Protein AF-R4KZ88-F1 (afdb_monomer_lite)

Radius of gyration: 81.24 Å; chains: 1; bounding box: 114×46×264 Å

Structure (mmCIF, N/CA/C/O backbone):
data_AF-R4KZ88-F1
#
_entry.id   AF-R4KZ88-F1
#
loop_
_atom_site.group_PDB
_atom_site.id
_atom_site.type_symbol
_atom_site.label_atom_id
_atom_site.label_alt_id
_atom_site.label_comp_id
_atom_site.label_asym_id
_atom_site.label_entity_id
_atom_site.label_seq_id
_atom_site.pdbx_PDB_ins_code
_atom_site.Cartn_x
_atom_site.Cartn_y
_atom_site.Cartn_z
_atom_site.occupancy
_atom_site.B_iso_or_equiv
_atom_site.auth_seq_id
_atom_site.auth_comp_id
_atom_site.auth_asym_id
_atom_site.auth_atom_id
_atom_site.pdbx_PDB_model_num
ATOM 1 N N . MET A 1 1 ? 72.048 -5.641 -177.163 1.00 60.50 1 MET A N 1
ATOM 2 C CA . MET A 1 1 ? 71.294 -4.951 -176.097 1.00 60.50 1 MET A CA 1
ATOM 3 C C . MET A 1 1 ? 71.593 -5.686 -174.802 1.00 60.50 1 MET A C 1
ATOM 5 O O . MET A 1 1 ? 71.471 -6.905 -174.794 1.00 60.50 1 MET A O 1
ATOM 9 N N . ASN A 1 2 ? 72.143 -4.996 -173.800 1.00 70.38 2 ASN A N 1
ATOM 10 C CA . ASN A 1 2 ? 72.690 -5.611 -172.585 1.00 70.38 2 ASN A CA 1
ATOM 11 C C . ASN A 1 2 ? 71.690 -5.454 -171.425 1.00 70.38 2 ASN A C 1
ATOM 13 O O . ASN A 1 2 ? 70.902 -4.514 -171.423 1.00 70.38 2 ASN A O 1
ATOM 17 N N . ILE A 1 3 ? 71.726 -6.370 -170.455 1.00 79.56 3 ILE A N 1
ATOM 18 C CA . ILE A 1 3 ? 70.750 -6.560 -169.356 1.00 79.56 3 ILE A CA 1
ATOM 19 C C . ILE A 1 3 ? 70.397 -5.263 -168.594 1.00 79.56 3 ILE A C 1
ATOM 21 O O . ILE A 1 3 ? 69.289 -5.119 -168.082 1.00 79.56 3 ILE A O 1
ATOM 25 N N . ILE A 1 4 ? 71.318 -4.298 -168.569 1.00 77.50 4 ILE A N 1
ATOM 26 C CA . ILE A 1 4 ? 71.173 -2.998 -167.902 1.00 77.50 4 ILE A CA 1
ATOM 27 C C . ILE A 1 4 ? 69.976 -2.196 -168.441 1.00 77.50 4 ILE A C 1
ATOM 29 O O . ILE A 1 4 ? 69.219 -1.649 -167.643 1.00 77.50 4 ILE A O 1
ATOM 33 N N . ASP A 1 5 ? 69.748 -2.173 -169.759 1.00 77.31 5 ASP A N 1
ATOM 34 C CA . ASP A 1 5 ? 68.670 -1.359 -170.352 1.00 77.31 5 ASP A CA 1
ATOM 35 C C . ASP A 1 5 ? 67.271 -1.870 -169.966 1.00 77.31 5 ASP A C 1
ATOM 37 O O . ASP A 1 5 ? 66.338 -1.083 -169.802 1.00 77.31 5 ASP A O 1
ATOM 41 N N . GLY A 1 6 ? 67.120 -3.187 -169.778 1.00 85.19 6 GLY A N 1
ATOM 42 C CA . GLY A 1 6 ? 65.869 -3.784 -169.303 1.00 85.19 6 GLY A CA 1
ATOM 43 C C . GLY A 1 6 ? 65.570 -3.401 -167.854 1.00 85.19 6 GLY A C 1
ATOM 44 O O . GLY A 1 6 ? 64.469 -2.952 -167.547 1.00 85.19 6 GLY A O 1
ATOM 45 N N . ILE A 1 7 ? 66.587 -3.481 -166.987 1.00 87.94 7 ILE A N 1
ATOM 46 C CA . ILE A 1 7 ? 66.474 -3.103 -165.570 1.00 87.94 7 ILE A CA 1
ATOM 47 C C . ILE A 1 7 ? 66.082 -1.626 -165.430 1.00 87.94 7 ILE A C 1
ATOM 49 O O . ILE A 1 7 ? 65.211 -1.299 -164.627 1.00 87.94 7 ILE A O 1
ATOM 53 N N . VAL A 1 8 ? 66.682 -0.736 -166.229 1.00 86.44 8 VAL A N 1
ATOM 54 C CA . VAL A 1 8 ? 66.378 0.706 -166.197 1.00 86.44 8 VAL A CA 1
ATOM 55 C C . VAL A 1 8 ? 64.927 0.993 -166.596 1.00 86.44 8 VAL A C 1
ATOM 57 O O . VAL A 1 8 ? 64.268 1.808 -165.949 1.00 86.44 8 VAL A O 1
ATOM 60 N N . ASN A 1 9 ? 64.396 0.317 -167.616 1.00 85.94 9 ASN A N 1
ATOM 61 C CA . ASN A 1 9 ? 63.013 0.530 -168.055 1.00 85.94 9 ASN A CA 1
ATOM 62 C C . ASN A 1 9 ? 61.973 -0.036 -167.081 1.00 85.94 9 ASN A C 1
ATOM 64 O O . ASN A 1 9 ? 60.942 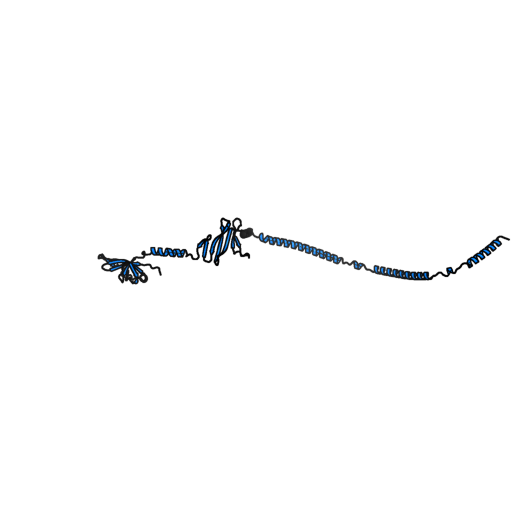0.605 -166.844 1.00 85.94 9 ASN A O 1
ATOM 68 N N . ASP A 1 10 ? 62.243 -1.192 -166.478 1.00 89.38 10 ASP A N 1
ATOM 69 C CA . ASP A 1 10 ? 61.367 -1.749 -165.445 1.00 89.38 10 ASP A CA 1
ATOM 70 C C . ASP A 1 10 ? 61.351 -0.845 -164.207 1.00 89.38 10 ASP A C 1
ATOM 72 O O . ASP A 1 10 ? 60.278 -0.535 -163.683 1.00 89.38 10 ASP A O 1
ATOM 76 N N . LEU A 1 11 ? 62.516 -0.320 -163.805 1.00 89.00 11 LEU A N 1
ATOM 77 C CA . LEU A 1 11 ? 62.630 0.699 -162.757 1.00 89.00 11 LEU A CA 1
ATOM 78 C C . LEU A 1 11 ? 61.827 1.955 -163.092 1.00 89.00 11 LEU A C 1
ATOM 80 O O . LEU A 1 11 ? 61.088 2.452 -162.241 1.00 89.00 11 LEU A O 1
ATOM 84 N N . ALA A 1 12 ? 61.927 2.464 -164.321 1.00 88.19 12 ALA A N 1
ATOM 85 C CA . ALA A 1 12 ? 61.181 3.647 -164.744 1.00 88.19 12 ALA A CA 1
ATOM 86 C C . ALA A 1 12 ? 59.661 3.413 -164.690 1.00 88.19 12 ALA A C 1
ATOM 88 O O . ALA A 1 12 ? 58.907 4.279 -164.237 1.00 88.19 12 ALA A O 1
ATOM 89 N N . THR A 1 13 ? 59.206 2.227 -165.094 1.00 88.38 13 THR A N 1
ATOM 90 C CA . THR A 1 13 ? 57.782 1.867 -165.085 1.00 88.38 13 THR A CA 1
ATOM 91 C C . THR A 1 13 ? 57.262 1.690 -163.659 1.00 88.38 13 THR A C 1
ATOM 93 O O . THR A 1 13 ? 56.227 2.262 -163.315 1.00 88.38 13 THR A O 1
ATOM 96 N N . GLN A 1 14 ? 58.006 0.987 -162.799 1.00 89.75 14 GLN A N 1
ATOM 97 C CA . GLN A 1 14 ? 57.666 0.844 -161.380 1.00 89.75 14 GLN A CA 1
ATOM 98 C C . GLN A 1 14 ? 57.638 2.197 -160.669 1.00 89.75 14 GLN A C 1
ATOM 100 O O . GLN A 1 14 ? 56.709 2.470 -159.915 1.00 89.75 14 GLN A O 1
ATOM 105 N N . THR A 1 15 ? 58.598 3.078 -160.964 1.00 89.44 15 THR A N 1
ATOM 106 C CA . THR A 1 15 ? 58.647 4.434 -160.396 1.00 89.44 15 THR A CA 1
ATOM 107 C C . THR A 1 15 ? 57.383 5.221 -160.744 1.00 89.44 15 THR A C 1
ATOM 109 O O . THR A 1 15 ? 56.805 5.890 -159.889 1.00 89.44 15 THR A O 1
ATOM 112 N N . LYS A 1 16 ? 56.903 5.107 -161.986 1.00 87.38 16 LYS A N 1
ATOM 113 C CA . LYS A 1 16 ? 55.692 5.795 -162.443 1.00 87.38 16 LYS A CA 1
ATOM 114 C C . LYS A 1 16 ? 54.418 5.229 -161.810 1.00 87.38 16 LYS A C 1
ATOM 116 O O . LYS A 1 16 ? 53.511 5.992 -161.482 1.00 87.38 16 LYS A O 1
ATOM 121 N N . ASP A 1 17 ? 54.355 3.912 -161.618 1.00 88.31 17 ASP A N 1
ATOM 122 C CA . ASP A 1 17 ? 53.217 3.253 -160.969 1.00 88.31 17 ASP A CA 1
ATOM 123 C C . ASP A 1 17 ? 53.154 3.573 -159.465 1.00 88.31 17 ASP A C 1
ATOM 125 O O . ASP A 1 17 ? 52.085 3.870 -158.930 1.00 88.31 17 ASP A O 1
ATOM 129 N N . VAL A 1 18 ? 54.313 3.620 -158.796 1.00 89.12 18 VAL A N 1
ATOM 130 C CA . VAL A 1 18 ? 54.441 4.099 -157.410 1.00 89.12 18 VAL A CA 1
ATOM 131 C C . VAL A 1 18 ? 54.003 5.560 -157.301 1.00 89.12 18 VAL A C 1
ATOM 133 O O . VAL A 1 18 ? 53.223 5.884 -156.409 1.00 89.12 18 VAL A O 1
ATOM 136 N N . GLY A 1 19 ? 54.420 6.421 -158.236 1.00 87.50 19 GLY A N 1
ATOM 137 C CA . GLY A 1 19 ? 53.983 7.820 -158.285 1.00 87.50 19 GLY A CA 1
ATOM 138 C C . GLY A 1 19 ? 52.459 7.963 -158.352 1.00 87.50 19 GLY A C 1
ATOM 139 O O . GLY A 1 19 ? 51.873 8.716 -157.580 1.00 87.50 19 GLY A O 1
ATOM 140 N N . ARG A 1 20 ? 51.792 7.165 -159.195 1.00 85.31 20 ARG A N 1
ATOM 141 C CA . ARG A 1 20 ? 50.323 7.168 -159.295 1.00 85.31 20 ARG A CA 1
ATOM 142 C C . ARG A 1 20 ? 49.620 6.650 -158.045 1.00 85.31 20 ARG A C 1
ATOM 144 O O . ARG A 1 20 ? 48.586 7.191 -157.666 1.00 85.31 20 ARG A O 1
ATOM 151 N N . LYS A 1 21 ? 50.158 5.604 -157.411 1.00 85.38 21 LYS A N 1
ATOM 152 C CA . LYS A 1 21 ? 49.605 5.080 -156.153 1.00 85.38 21 LYS A CA 1
ATOM 153 C C . LYS A 1 21 ? 49.730 6.098 -155.027 1.00 85.38 21 LYS A C 1
ATOM 155 O O . LYS A 1 21 ? 48.808 6.199 -154.231 1.00 85.38 21 LYS A O 1
ATOM 160 N N . LEU A 1 22 ? 50.820 6.866 -154.998 1.00 85.56 22 LEU A N 1
ATOM 161 C CA . LEU A 1 22 ? 51.008 7.964 -154.050 1.00 85.56 22 LEU A CA 1
ATOM 162 C C . LEU A 1 22 ? 50.006 9.107 -154.285 1.00 85.56 22 LEU A C 1
ATOM 164 O O . LEU A 1 22 ? 49.427 9.589 -153.318 1.00 85.56 22 LEU A O 1
ATOM 168 N N . GLU A 1 23 ? 49.736 9.494 -155.538 1.00 81.44 23 GLU A N 1
ATOM 169 C CA . GLU A 1 23 ? 48.742 10.538 -155.864 1.00 81.44 23 GLU A CA 1
ATOM 170 C C . GLU A 1 23 ? 47.298 10.156 -155.495 1.00 81.44 23 GLU A C 1
ATOM 172 O O . GLU A 1 23 ? 46.471 11.033 -155.259 1.00 81.44 23 GLU A O 1
ATOM 177 N N . GLN A 1 24 ? 46.978 8.860 -155.437 1.00 80.12 24 GLN A N 1
ATOM 178 C CA . GLN A 1 24 ? 45.645 8.369 -155.063 1.00 80.12 24 GLN A CA 1
ATOM 179 C C . GLN A 1 24 ? 45.442 8.217 -153.548 1.00 80.12 24 GLN A C 1
ATOM 181 O O . GLN A 1 24 ? 44.343 7.856 -153.121 1.00 80.12 24 GLN A O 1
ATOM 186 N N . ILE A 1 25 ? 46.467 8.470 -152.726 1.00 82.25 25 ILE A N 1
ATOM 187 C CA . ILE A 1 25 ? 46.312 8.464 -151.269 1.00 82.25 25 ILE A CA 1
ATOM 188 C C . ILE A 1 25 ? 45.506 9.701 -150.866 1.00 82.25 25 ILE A C 1
ATOM 190 O O . ILE A 1 25 ? 45.997 10.826 -150.898 1.00 82.25 25 ILE A O 1
ATOM 194 N N . ASP A 1 26 ? 44.259 9.478 -150.457 1.00 76.19 26 ASP A N 1
ATOM 195 C CA . ASP A 1 26 ? 43.407 10.512 -149.879 1.00 76.19 26 ASP A CA 1
ATOM 196 C C . ASP A 1 26 ? 43.882 10.862 -148.458 1.00 76.19 26 ASP A C 1
ATOM 198 O O . ASP A 1 26 ? 43.635 10.136 -147.490 1.00 76.19 26 ASP A O 1
ATOM 202 N N . LEU A 1 27 ? 44.590 11.987 -148.346 1.00 77.69 27 LEU A N 1
ATOM 203 C CA . LEU A 1 27 ? 45.116 12.522 -147.090 1.00 77.69 27 LEU A CA 1
ATOM 204 C C . LEU A 1 27 ? 44.071 13.313 -146.284 1.00 77.69 27 LEU A C 1
ATOM 206 O O . LEU A 1 27 ? 44.362 13.709 -145.158 1.00 77.69 27 LEU A O 1
ATOM 210 N N . SER A 1 28 ? 42.847 13.511 -146.788 1.00 73.06 28 SER A N 1
ATOM 211 C CA . SER A 1 28 ? 41.819 14.299 -146.082 1.00 73.06 28 SER A CA 1
ATOM 212 C C . SER A 1 28 ? 41.427 13.701 -144.724 1.00 73.06 28 SER A C 1
ATOM 214 O O . SER A 1 28 ? 41.062 14.423 -143.796 1.00 73.06 28 SER A O 1
ATOM 216 N N . LYS A 1 29 ? 41.585 12.380 -144.559 1.00 67.62 29 LYS A N 1
ATOM 217 C CA . LYS A 1 29 ? 41.384 11.686 -143.276 1.00 67.62 29 LYS A CA 1
ATOM 218 C C . LYS A 1 29 ? 42.480 11.971 -142.241 1.00 67.62 29 LYS A C 1
ATOM 220 O O . LYS A 1 29 ? 42.235 11.764 -141.058 1.00 67.62 29 LYS A O 1
ATOM 225 N N . LEU A 1 30 ? 43.662 12.431 -142.661 1.00 67.94 30 LEU A N 1
ATOM 226 C CA . LEU A 1 30 ? 44.744 12.861 -141.764 1.00 67.94 30 LEU A CA 1
ATOM 227 C C . LEU A 1 30 ? 44.570 14.316 -141.301 1.00 67.94 30 LEU A C 1
ATOM 229 O O . LEU A 1 30 ? 45.022 14.651 -140.211 1.00 67.94 30 LEU A O 1
ATOM 233 N N . GLU A 1 31 ? 43.891 15.166 -142.078 1.00 60.84 31 GLU A N 1
ATOM 234 C CA . GLU A 1 31 ? 43.650 16.574 -141.714 1.00 60.84 31 GLU A CA 1
ATOM 235 C C . GLU A 1 31 ? 42.522 16.777 -140.684 1.00 60.84 31 GLU A C 1
ATOM 237 O O . GLU A 1 31 ? 42.475 17.822 -140.042 1.00 60.84 31 GLU A O 1
ATOM 242 N N . GLN A 1 32 ? 41.640 15.794 -140.467 1.00 62.66 32 GLN A N 1
ATOM 243 C CA . GLN A 1 32 ? 40.521 15.893 -139.509 1.00 62.66 32 GLN A CA 1
ATOM 244 C C . GLN A 1 32 ? 40.796 15.230 -138.147 1.00 62.66 32 GLN A C 1
ATOM 246 O O . GLN A 1 32 ? 39.874 14.744 -137.492 1.00 62.66 32 GLN A O 1
ATOM 251 N N . ILE A 1 33 ? 42.052 15.185 -137.695 1.00 68.81 33 ILE A N 1
ATOM 252 C CA . ILE A 1 33 ? 42.341 14.782 -136.312 1.00 68.81 33 ILE A CA 1
ATOM 253 C C . ILE A 1 33 ? 41.937 15.937 -135.386 1.00 68.81 33 ILE A C 1
ATOM 255 O O . ILE A 1 33 ? 42.598 16.974 -135.348 1.00 68.81 33 ILE A O 1
ATOM 259 N N . ASP A 1 34 ? 40.848 15.759 -134.637 1.00 69.62 34 ASP A N 1
ATOM 260 C CA . ASP A 1 34 ? 40.410 16.712 -133.616 1.00 69.62 34 ASP A CA 1
ATOM 261 C C . ASP A 1 34 ? 41.356 16.664 -132.404 1.00 69.62 34 ASP A C 1
ATOM 263 O O . ASP A 1 34 ? 41.341 15.737 -131.595 1.00 69.62 34 ASP A O 1
ATOM 267 N N . LEU A 1 35 ? 42.221 17.674 -132.293 1.00 76.38 35 LEU A N 1
ATOM 268 C CA . LEU A 1 35 ? 43.186 17.815 -131.200 1.00 76.38 35 LEU A CA 1
ATOM 269 C C . LEU A 1 35 ? 42.595 18.511 -129.958 1.00 76.38 35 LEU A C 1
ATOM 271 O O . LEU A 1 35 ? 43.313 18.714 -128.974 1.00 76.38 35 LEU A O 1
ATOM 275 N N . SER A 1 36 ? 41.309 18.880 -129.969 1.00 79.88 36 SER A N 1
ATOM 276 C CA . SER A 1 36 ? 40.673 19.592 -128.854 1.00 79.88 36 SER A CA 1
ATOM 277 C C . SER A 1 36 ? 40.608 18.750 -127.573 1.00 79.88 36 SER A C 1
ATOM 279 O O . SER A 1 36 ? 40.868 19.273 -126.487 1.00 79.88 36 SER A O 1
ATOM 281 N N . GLU A 1 37 ? 40.381 17.436 -127.677 1.00 80.12 37 GLU A N 1
ATOM 282 C CA . GLU A 1 37 ? 40.403 16.525 -126.524 1.00 80.12 37 GLU A CA 1
ATOM 283 C C . GLU A 1 37 ? 41.800 16.417 -125.893 1.00 80.12 37 GLU A C 1
ATOM 285 O O . GLU A 1 37 ? 41.923 16.414 -124.665 1.00 80.12 37 GLU A O 1
ATOM 290 N N . MET A 1 38 ? 42.867 16.409 -126.707 1.00 85.56 38 MET A N 1
ATOM 291 C CA . MET A 1 38 ? 44.240 16.438 -126.188 1.00 85.56 38 MET A CA 1
ATOM 292 C C . MET A 1 38 ? 44.527 17.742 -125.441 1.00 85.56 38 MET A C 1
ATOM 294 O O . MET A 1 38 ? 45.109 17.700 -124.360 1.00 85.56 38 MET A O 1
ATOM 298 N N . ALA A 1 39 ? 44.070 18.887 -125.957 1.00 83.38 39 ALA A N 1
ATOM 299 C CA . ALA A 1 39 ? 44.236 20.175 -125.285 1.00 83.38 39 ALA A CA 1
ATOM 300 C C . ALA A 1 39 ? 43.521 20.217 -123.918 1.00 83.38 39 ALA A C 1
ATOM 302 O O . ALA A 1 39 ? 44.091 20.695 -122.933 1.00 83.38 39 ALA A O 1
ATOM 303 N N . VAL A 1 40 ? 42.306 19.659 -123.827 1.00 86.94 40 VAL A N 1
ATOM 304 C CA . VAL A 1 40 ? 41.563 19.531 -122.559 1.00 86.94 40 VAL A CA 1
ATOM 305 C C . VAL A 1 40 ? 42.290 18.608 -121.577 1.00 86.94 40 VAL A C 1
ATOM 307 O O . VAL A 1 40 ? 42.364 18.914 -120.384 1.00 86.94 40 VAL A O 1
ATOM 310 N N . LEU A 1 41 ? 42.851 17.490 -122.047 1.00 89.75 41 LEU A N 1
ATOM 311 C CA . LEU A 1 41 ? 43.637 16.584 -121.205 1.00 89.75 41 LEU A CA 1
ATOM 312 C C . LEU A 1 41 ? 44.926 17.244 -120.701 1.00 89.75 41 LEU A C 1
ATOM 314 O O . LEU A 1 41 ? 45.220 17.134 -119.513 1.00 89.75 41 LEU A O 1
ATOM 318 N N . THR A 1 42 ? 45.643 17.992 -121.545 1.00 89.56 42 THR A N 1
ATOM 319 C CA . THR A 1 42 ? 46.811 18.782 -121.122 1.00 89.56 42 THR A CA 1
ATOM 320 C C . THR A 1 42 ? 46.433 19.801 -120.050 1.00 89.56 42 THR A C 1
ATOM 322 O O . THR A 1 42 ? 47.123 19.914 -119.040 1.00 89.56 42 THR A O 1
ATOM 325 N N . GLN A 1 43 ? 45.305 20.502 -120.207 1.00 91.25 43 GLN A N 1
ATOM 326 C CA . GLN A 1 43 ? 44.827 21.445 -119.196 1.00 91.25 43 GLN A CA 1
ATOM 327 C C . GLN A 1 43 ? 44.508 20.749 -117.865 1.00 91.25 43 GLN A C 1
ATOM 329 O O . GLN A 1 43 ? 44.913 21.233 -116.809 1.00 91.25 43 GLN A O 1
ATOM 334 N N . LYS A 1 44 ? 43.808 19.608 -117.897 1.00 92.56 44 LYS A N 1
ATOM 335 C CA . LYS A 1 44 ? 43.513 18.821 -116.688 1.00 92.56 44 LYS A CA 1
ATOM 336 C C . LYS A 1 44 ? 44.786 18.315 -116.016 1.00 92.56 44 LYS A C 1
ATOM 338 O O . LYS A 1 44 ? 44.866 18.360 -114.793 1.00 92.56 44 LYS A O 1
ATOM 343 N N . MET A 1 45 ? 45.772 17.883 -116.798 1.00 94.94 45 MET A N 1
ATOM 344 C CA . MET A 1 45 ? 47.062 17.429 -116.282 1.00 94.94 45 MET A CA 1
ATOM 345 C C . MET A 1 45 ? 47.807 18.566 -115.577 1.00 94.94 45 MET A C 1
ATOM 347 O O . MET A 1 45 ? 48.220 18.393 -114.438 1.00 94.94 45 MET A O 1
ATOM 351 N N . ASN A 1 46 ? 47.831 19.766 -116.165 1.00 93.25 46 ASN A N 1
ATOM 352 C CA . ASN A 1 46 ? 48.420 20.948 -115.527 1.00 93.25 46 ASN A CA 1
ATOM 353 C C . ASN A 1 46 ? 47.724 21.319 -114.201 1.00 93.25 46 ASN A C 1
ATOM 355 O O . ASN A 1 46 ? 48.380 21.759 -113.259 1.00 93.25 46 ASN A O 1
ATOM 359 N N . ILE A 1 47 ? 46.399 21.145 -114.106 1.00 95.75 47 ILE A N 1
ATOM 360 C CA . ILE A 1 47 ? 45.652 21.370 -112.855 1.00 95.75 47 ILE A CA 1
ATOM 361 C C . ILE A 1 47 ? 46.023 20.317 -111.802 1.00 95.75 47 ILE A C 1
ATOM 363 O O . ILE A 1 47 ? 46.246 20.668 -110.645 1.00 95.75 47 ILE A O 1
ATOM 367 N N . VAL A 1 48 ? 46.098 19.039 -112.189 1.00 95.81 48 VAL A N 1
ATOM 368 C CA . VAL A 1 48 ? 46.498 17.946 -111.288 1.00 95.81 48 VAL A CA 1
ATOM 369 C C . VAL A 1 48 ? 47.918 18.162 -110.770 1.00 95.81 48 VAL A C 1
ATOM 371 O O . VAL A 1 48 ? 48.129 18.054 -109.565 1.00 95.81 48 VAL A O 1
ATOM 374 N N . ASP A 1 49 ? 48.856 18.544 -111.636 1.00 95.06 49 ASP A N 1
ATOM 375 C CA . ASP A 1 49 ? 50.229 18.869 -111.236 1.00 95.06 49 ASP A CA 1
ATOM 376 C C . ASP A 1 49 ? 50.264 20.019 -110.220 1.00 95.06 49 ASP A C 1
ATOM 378 O O . ASP A 1 49 ? 50.987 19.951 -109.225 1.00 95.06 49 ASP A O 1
ATOM 382 N N . GLY A 1 50 ? 49.432 21.050 -110.413 1.00 95.75 50 GLY A N 1
ATOM 383 C CA . GLY A 1 50 ? 49.251 22.126 -109.435 1.00 95.75 50 GLY A CA 1
ATOM 384 C C . GLY A 1 50 ? 48.787 21.611 -108.067 1.00 95.75 50 GLY A C 1
ATOM 385 O O . GLY A 1 50 ? 49.420 21.896 -107.053 1.00 95.75 50 GLY A O 1
ATOM 386 N N . ILE A 1 51 ? 47.736 20.783 -108.038 1.00 96.31 51 ILE A N 1
ATOM 387 C CA . ILE A 1 51 ? 47.190 20.200 -106.798 1.00 96.31 51 ILE A CA 1
ATOM 388 C C . ILE A 1 51 ? 48.223 19.313 -106.089 1.00 96.31 51 ILE A C 1
ATOM 390 O O . ILE A 1 51 ? 48.343 19.358 -104.864 1.00 96.31 51 ILE A O 1
ATOM 394 N N . VAL A 1 52 ? 48.970 18.498 -106.839 1.00 96.06 52 VAL A N 1
ATOM 395 C CA . VAL A 1 52 ? 50.002 17.610 -106.283 1.00 96.06 52 VAL A CA 1
ATOM 396 C C . VAL A 1 52 ? 51.123 18.422 -105.633 1.00 96.06 52 VAL A C 1
ATOM 398 O O . VAL A 1 52 ? 51.544 18.094 -104.522 1.00 96.06 52 VAL A O 1
ATOM 401 N N . ASN A 1 53 ? 51.562 19.509 -106.270 1.00 95.25 53 ASN A N 1
ATOM 402 C CA . ASN A 1 53 ? 52.581 20.398 -105.710 1.00 95.25 53 ASN A CA 1
ATOM 403 C C . ASN A 1 53 ? 52.095 21.124 -104.443 1.00 95.25 53 ASN A C 1
ATOM 405 O O . ASN A 1 53 ? 52.838 21.225 -103.460 1.00 95.25 53 ASN A O 1
ATOM 409 N N . ASP A 1 54 ? 50.837 21.569 -104.424 1.00 96.19 54 ASP A N 1
ATOM 410 C CA . ASP A 1 54 ? 50.233 22.185 -103.239 1.00 96.19 54 ASP A CA 1
ATOM 411 C C . ASP A 1 54 ? 50.149 21.192 -102.070 1.00 96.19 54 ASP A C 1
ATOM 413 O O . ASP A 1 54 ? 50.505 21.528 -100.937 1.00 96.19 54 ASP A O 1
ATOM 417 N N . LEU A 1 55 ? 49.742 19.945 -102.332 1.00 96.06 55 LEU A N 1
ATOM 418 C CA . LEU A 1 55 ? 49.695 18.880 -101.325 1.00 96.06 55 LEU A CA 1
ATOM 419 C C . LEU A 1 55 ? 51.081 18.518 -100.791 1.00 96.06 55 LEU A C 1
ATOM 421 O O . LEU A 1 55 ? 51.233 18.325 -99.582 1.00 96.06 55 LEU A O 1
ATOM 425 N N . ALA A 1 56 ? 52.091 18.445 -101.661 1.00 94.06 56 ALA A N 1
ATOM 426 C CA . ALA A 1 56 ? 53.470 18.196 -101.251 1.00 94.06 56 ALA A CA 1
ATOM 427 C C . ALA A 1 56 ? 53.954 19.290 -100.286 1.00 94.06 56 ALA A C 1
ATOM 429 O O . ALA A 1 56 ? 54.455 18.989 -99.200 1.00 94.06 56 ALA A O 1
ATOM 430 N N . THR A 1 57 ? 53.687 20.554 -100.623 1.00 94.56 57 THR A N 1
ATOM 431 C CA . THR A 1 57 ? 54.032 21.706 -99.780 1.00 94.56 57 THR A CA 1
ATOM 432 C C . THR A 1 57 ? 53.289 21.672 -98.440 1.00 94.56 57 THR A C 1
ATOM 434 O O . THR A 1 57 ? 53.892 21.862 -97.383 1.00 94.56 57 THR A O 1
ATOM 437 N N . GLN A 1 58 ? 51.980 21.390 -98.443 1.00 94.69 58 GLN A N 1
ATOM 438 C CA . GLN A 1 58 ? 51.189 21.281 -97.211 1.00 94.69 58 GLN A CA 1
ATOM 439 C C . GLN A 1 58 ? 51.669 20.135 -96.315 1.00 94.69 58 GLN A C 1
ATOM 441 O O . GLN A 1 58 ? 51.753 20.306 -95.098 1.00 94.69 58 GLN A O 1
ATOM 446 N N . THR A 1 59 ? 52.022 18.994 -96.907 1.00 94.00 59 THR A N 1
ATOM 447 C CA . THR A 1 59 ? 52.543 17.826 -96.183 1.00 94.00 59 THR A CA 1
ATOM 448 C C . THR A 1 59 ? 53.852 18.165 -95.482 1.00 94.00 59 THR A C 1
ATOM 450 O O . THR A 1 59 ? 54.016 17.853 -94.304 1.00 94.00 59 THR A O 1
ATOM 453 N N . GLU A 1 60 ? 54.753 18.876 -96.157 1.00 93.56 60 GLU A N 1
ATOM 454 C CA . GLU A 1 60 ? 56.015 19.319 -95.565 1.00 93.56 60 GLU A CA 1
ATOM 455 C C . GLU A 1 60 ? 55.796 20.315 -94.412 1.00 93.56 60 GLU A C 1
ATOM 457 O O . GLU A 1 60 ? 56.456 20.237 -93.374 1.00 93.56 60 GLU A O 1
ATOM 462 N N . VAL A 1 61 ? 54.825 21.226 -94.547 1.00 93.81 61 VAL A N 1
ATOM 463 C CA . VAL A 1 61 ? 54.445 22.159 -93.473 1.00 93.81 61 VAL A CA 1
ATOM 464 C C . VAL A 1 61 ? 53.861 21.420 -92.270 1.00 93.81 61 VAL A C 1
ATOM 466 O O . VAL A 1 61 ? 54.187 21.764 -91.134 1.00 93.81 61 VAL A O 1
ATOM 469 N N . VAL A 1 62 ? 53.007 20.415 -92.483 1.00 93.62 62 VAL A N 1
ATOM 470 C CA . VAL A 1 62 ? 52.472 19.581 -91.395 1.00 93.62 62 VAL A CA 1
ATOM 471 C C . VAL A 1 62 ? 53.594 18.791 -90.725 1.00 93.62 62 VAL A C 1
ATOM 473 O O . VAL A 1 62 ? 53.658 18.790 -89.499 1.00 93.62 62 VAL A O 1
ATOM 476 N N . GLY A 1 63 ? 54.513 18.20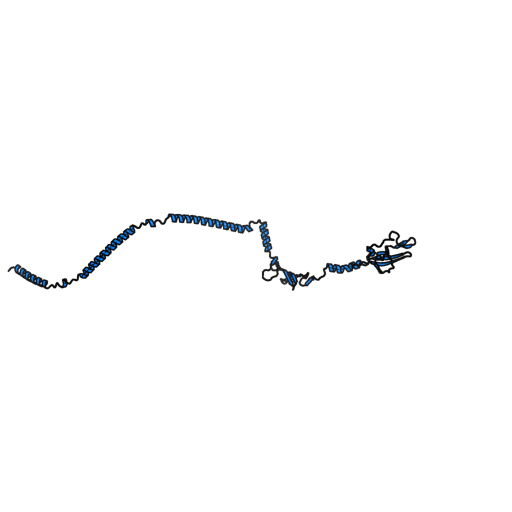5 -91.499 1.00 91.25 63 GLY A N 1
ATOM 477 C CA . GLY A 1 63 ? 55.698 17.520 -90.978 1.00 91.25 63 GLY A CA 1
ATOM 478 C C . GLY A 1 63 ? 56.536 18.428 -90.078 1.00 91.25 63 GLY A C 1
ATOM 479 O O . GLY A 1 63 ? 56.774 18.095 -88.920 1.00 91.25 63 GLY A O 1
ATOM 480 N N . ARG A 1 64 ? 56.859 19.641 -90.545 1.00 90.38 64 ARG A N 1
ATOM 481 C CA . ARG A 1 64 ? 57.579 20.642 -89.740 1.00 90.38 64 ARG A CA 1
ATOM 482 C C . ARG A 1 64 ? 56.807 21.079 -88.496 1.00 90.38 64 ARG A C 1
ATOM 484 O O . ARG A 1 64 ? 57.405 21.258 -87.440 1.00 90.38 64 ARG A O 1
ATOM 491 N N . LYS A 1 65 ? 55.484 21.250 -88.591 1.00 88.31 65 LYS A N 1
ATOM 492 C CA . LYS A 1 65 ? 54.643 21.577 -87.427 1.00 88.31 65 LYS A CA 1
ATOM 493 C C . LYS A 1 65 ? 54.642 20.455 -86.394 1.00 88.31 65 LYS A C 1
ATOM 495 O O . LYS A 1 65 ? 54.653 20.763 -85.211 1.00 88.31 65 LYS A O 1
ATOM 500 N N . LEU A 1 66 ? 54.638 19.194 -86.828 1.00 86.12 66 LEU A N 1
ATOM 501 C CA . LEU A 1 66 ? 54.724 18.029 -85.945 1.00 86.12 66 LEU A CA 1
ATOM 502 C C . LEU A 1 66 ? 56.103 17.925 -85.282 1.00 86.12 66 LEU A C 1
ATOM 504 O O . LEU A 1 66 ? 56.164 17.696 -84.080 1.00 86.12 66 LEU A O 1
ATOM 508 N N . GLU A 1 67 ? 57.192 18.165 -86.016 1.00 83.50 67 GLU A N 1
ATOM 509 C CA . GLU A 1 67 ? 58.556 18.202 -85.456 1.00 83.50 67 GLU A CA 1
ATOM 510 C C . GLU A 1 67 ? 58.755 19.333 -84.435 1.00 83.50 67 GLU A C 1
ATOM 512 O O . GLU A 1 67 ? 59.554 19.205 -83.511 1.00 83.50 67 GLU A O 1
ATOM 517 N N . GLN A 1 68 ? 58.014 20.436 -84.571 1.00 81.44 68 GLN A N 1
ATOM 518 C CA . GLN A 1 68 ? 58.020 21.549 -83.617 1.00 81.44 68 GLN A CA 1
ATOM 519 C C . GLN A 1 68 ? 57.156 21.304 -82.370 1.00 81.44 68 GLN A C 1
ATOM 521 O O . GLN A 1 68 ? 57.165 22.140 -81.461 1.00 81.44 68 GLN A O 1
ATOM 526 N N . ILE A 1 69 ? 56.397 20.202 -82.299 1.00 81.12 69 ILE A N 1
ATOM 527 C CA . ILE A 1 69 ? 55.658 19.855 -81.082 1.00 81.12 69 ILE A CA 1
ATOM 528 C C . ILE A 1 69 ? 56.663 19.432 -80.012 1.00 81.12 69 ILE A C 1
ATOM 530 O O . ILE A 1 69 ? 57.205 18.330 -80.020 1.00 81.12 69 ILE A O 1
ATOM 534 N N . ASP A 1 70 ? 56.875 20.325 -79.054 1.00 72.06 70 ASP A N 1
ATOM 535 C CA . ASP A 1 70 ? 57.661 20.065 -77.858 1.00 72.06 70 ASP A CA 1
ATOM 536 C C . ASP A 1 70 ? 56.887 19.152 -76.890 1.00 72.06 70 ASP A C 1
ATOM 538 O O . ASP A 1 70 ? 56.006 19.594 -76.143 1.00 72.06 70 ASP A O 1
ATOM 542 N N . LEU A 1 71 ? 57.219 17.860 -76.916 1.00 72.19 71 LEU A N 1
ATOM 543 C CA . LEU A 1 71 ? 56.622 16.839 -76.051 1.00 72.19 71 LEU A CA 1
ATOM 544 C C . LEU A 1 71 ? 57.114 16.910 -74.595 1.00 72.19 71 LEU A C 1
ATOM 546 O O . LEU A 1 71 ? 56.505 16.275 -73.735 1.00 72.19 71 LEU A O 1
ATOM 550 N N . SER A 1 72 ? 58.137 17.714 -74.273 1.00 67.25 72 SER A N 1
ATOM 551 C CA . SER A 1 72 ? 58.629 17.859 -72.889 1.00 67.25 72 SER A CA 1
ATOM 552 C C . SER A 1 72 ? 57.582 18.460 -71.938 1.00 67.25 72 SER A C 1
ATOM 554 O O . SER A 1 72 ? 57.651 18.282 -70.723 1.00 67.25 72 SER A O 1
ATOM 556 N N . LYS A 1 73 ? 56.549 19.111 -72.490 1.00 61.94 73 LYS A N 1
ATOM 557 C CA . LYS A 1 73 ? 55.392 19.619 -71.739 1.00 61.94 73 LYS A CA 1
ATOM 558 C C . LYS A 1 73 ? 54.393 18.533 -71.324 1.00 61.94 73 LYS A C 1
ATOM 560 O O . LYS A 1 73 ? 53.574 18.793 -70.450 1.00 61.94 73 LYS A O 1
ATOM 565 N N . LEU A 1 74 ? 54.438 17.341 -71.929 1.00 62.94 74 LEU A N 1
ATOM 566 C CA . LEU A 1 74 ? 53.588 16.198 -71.557 1.00 62.94 74 LEU A CA 1
ATOM 567 C C . LEU A 1 74 ? 54.225 15.316 -70.470 1.00 62.94 74 LEU A C 1
ATOM 569 O O . LEU A 1 74 ? 53.503 14.640 -69.744 1.00 62.94 74 LEU A O 1
ATOM 573 N N . GLU A 1 75 ? 55.551 15.359 -70.306 1.00 54.62 75 GLU A N 1
ATOM 574 C CA . GLU A 1 75 ? 56.282 14.633 -69.251 1.00 54.62 75 GLU A CA 1
ATOM 575 C C . GLU A 1 75 ? 56.225 15.307 -67.867 1.00 54.62 75 GLU A C 1
ATOM 577 O O . GLU A 1 75 ? 56.657 14.717 -66.881 1.00 54.62 75 GLU A O 1
ATOM 582 N N . GLN A 1 76 ? 55.640 16.504 -67.752 1.00 55.41 76 GLN A N 1
ATOM 583 C CA . GLN A 1 76 ? 55.412 17.182 -66.469 1.00 55.41 76 GLN A CA 1
ATOM 584 C C . GLN A 1 76 ? 54.025 16.888 -65.877 1.00 55.41 76 GLN A C 1
ATOM 586 O O . GLN A 1 76 ? 53.383 17.771 -65.310 1.00 55.41 76 GLN A O 1
ATOM 591 N N . ILE A 1 77 ? 53.551 15.639 -65.953 1.00 57.91 77 ILE A N 1
ATOM 592 C CA . ILE A 1 77 ? 52.701 15.167 -64.853 1.00 57.91 77 ILE A CA 1
ATOM 593 C C . ILE A 1 77 ? 53.645 15.113 -63.662 1.00 57.91 77 ILE A C 1
ATOM 595 O O . ILE A 1 77 ? 54.514 14.247 -63.606 1.00 57.91 77 ILE A O 1
ATOM 599 N N . ASP A 1 78 ? 53.541 16.107 -62.786 1.00 60.47 78 ASP A N 1
ATOM 600 C CA . ASP A 1 78 ? 54.475 16.309 -61.694 1.00 60.47 78 ASP A CA 1
ATOM 601 C C . ASP A 1 78 ? 54.468 15.078 -60.776 1.00 60.47 78 ASP A C 1
ATOM 603 O O . ASP A 1 78 ? 53.618 14.902 -59.901 1.00 60.47 78 ASP A O 1
ATOM 607 N N . LEU A 1 79 ? 55.424 14.175 -61.002 1.00 63.03 79 LEU A N 1
ATOM 608 C CA . LEU A 1 79 ? 55.620 12.977 -60.192 1.00 63.03 79 LEU A CA 1
ATOM 609 C C . LEU A 1 79 ? 55.839 13.348 -58.719 1.00 63.03 79 LEU A C 1
ATOM 611 O O . LEU A 1 79 ? 55.589 12.520 -57.840 1.00 63.03 79 LEU A O 1
ATOM 615 N N . SER A 1 80 ? 56.253 14.590 -58.434 1.00 67.75 80 SER A N 1
ATOM 616 C CA . SER A 1 80 ? 56.347 15.100 -57.072 1.00 67.75 80 SER A CA 1
ATOM 617 C C . SER A 1 80 ? 54.970 15.310 -56.430 1.00 67.75 80 SER A C 1
ATOM 619 O O . SER A 1 80 ? 54.811 14.970 -55.258 1.00 67.75 80 SER A O 1
ATOM 621 N N . GLU A 1 81 ? 53.937 15.724 -57.173 1.00 72.56 81 GLU A N 1
ATOM 622 C CA . GLU A 1 81 ? 52.564 15.810 -56.653 1.00 72.56 81 GLU A CA 1
ATOM 623 C C . GLU A 1 81 ? 52.000 14.420 -56.330 1.00 72.56 81 GLU A C 1
ATOM 625 O O . GLU A 1 81 ? 51.397 14.232 -55.271 1.00 72.56 81 GLU A O 1
ATOM 630 N N . ILE A 1 82 ? 52.264 13.413 -57.173 1.00 80.88 82 ILE A N 1
ATOM 631 C CA . ILE A 1 82 ? 51.872 12.017 -56.902 1.00 80.88 82 ILE A CA 1
ATOM 632 C C . ILE A 1 82 ? 52.615 11.466 -55.677 1.00 80.88 82 ILE A C 1
ATOM 634 O O . ILE A 1 82 ? 52.008 10.800 -54.831 1.00 80.88 82 ILE A O 1
ATOM 638 N N . ALA A 1 83 ? 53.908 11.763 -55.532 1.00 77.88 83 ALA A N 1
ATOM 639 C CA . ALA A 1 83 ? 54.687 11.362 -54.363 1.00 77.88 83 ALA A CA 1
ATOM 640 C C . ALA A 1 83 ? 54.174 12.032 -53.075 1.00 77.88 83 ALA A C 1
ATOM 642 O O . ALA A 1 83 ? 54.020 11.362 -52.051 1.00 77.88 83 ALA A O 1
ATOM 643 N N . VAL A 1 84 ? 53.833 13.324 -53.129 1.00 83.56 84 VAL A N 1
ATOM 644 C CA . VAL A 1 84 ? 53.241 14.068 -52.006 1.00 83.56 84 VAL A CA 1
ATOM 645 C C . VAL A 1 84 ? 51.859 13.522 -51.648 1.00 83.56 84 VAL A C 1
ATOM 647 O O . VAL A 1 84 ? 51.558 13.353 -50.466 1.00 83.56 84 VAL A O 1
ATOM 650 N N . LEU A 1 85 ? 51.015 13.212 -52.634 1.00 87.25 85 LEU A N 1
ATOM 651 C CA . LEU A 1 85 ? 49.710 12.589 -52.399 1.00 87.25 85 LEU A CA 1
ATOM 652 C C . LEU A 1 85 ? 49.856 11.197 -51.778 1.00 87.25 85 LEU A C 1
ATOM 654 O O . LEU A 1 85 ? 49.151 10.889 -50.821 1.00 87.25 85 LEU A O 1
ATOM 658 N N . THR A 1 86 ? 50.820 10.401 -52.239 1.00 86.94 86 THR A N 1
ATOM 659 C CA . THR A 1 86 ? 51.137 9.087 -51.659 1.00 86.94 86 THR A CA 1
ATOM 660 C C . THR A 1 86 ? 51.601 9.222 -50.208 1.00 86.94 86 THR A C 1
ATOM 662 O O . THR A 1 86 ? 51.133 8.500 -49.331 1.00 86.94 86 THR A O 1
ATOM 665 N N . GLN A 1 87 ? 52.471 10.192 -49.914 1.00 88.00 87 GLN A N 1
ATOM 666 C CA . GLN A 1 87 ? 52.919 10.465 -48.550 1.00 88.00 87 GLN A CA 1
ATOM 667 C C . GLN A 1 87 ? 51.760 10.909 -47.649 1.00 88.00 87 GLN A C 1
ATOM 669 O O . GLN A 1 87 ? 51.633 10.419 -46.527 1.00 88.00 87 GLN A O 1
ATOM 674 N N . LYS A 1 88 ? 50.894 11.808 -48.133 1.00 90.56 88 LYS A N 1
ATOM 675 C CA . LYS A 1 88 ? 49.688 12.231 -47.408 1.00 90.56 88 LYS A CA 1
ATOM 676 C C . LYS A 1 88 ? 48.748 11.057 -47.160 1.00 90.56 88 LYS A C 1
ATOM 678 O O . LYS A 1 88 ? 48.210 10.962 -46.062 1.00 90.56 88 LYS A O 1
ATOM 683 N N . MET A 1 89 ? 48.596 10.156 -48.129 1.00 94.31 89 MET A N 1
ATOM 684 C CA . MET A 1 89 ? 47.778 8.956 -47.974 1.00 94.31 89 MET A CA 1
ATOM 685 C C . MET A 1 89 ? 48.351 8.026 -46.901 1.00 94.31 89 MET A C 1
ATOM 687 O O . MET A 1 89 ? 47.628 7.658 -45.987 1.00 94.31 89 MET A O 1
ATOM 691 N N . ASN A 1 90 ? 49.665 7.786 -46.896 1.00 91.94 90 ASN A N 1
ATOM 692 C CA . ASN A 1 90 ? 50.325 7.000 -45.846 1.00 91.94 90 ASN A CA 1
ATOM 693 C C . ASN A 1 90 ? 50.173 7.626 -44.445 1.00 91.94 90 ASN A C 1
ATOM 695 O O . ASN A 1 90 ? 50.017 6.916 -43.451 1.00 91.94 90 ASN A O 1
ATOM 699 N N . ILE A 1 91 ? 50.214 8.961 -44.344 1.00 94.44 91 ILE A N 1
ATOM 700 C CA . ILE A 1 91 ? 49.967 9.675 -43.081 1.00 94.44 91 ILE A CA 1
ATOM 701 C C . ILE A 1 91 ? 48.508 9.498 -42.643 1.00 94.44 91 ILE A C 1
ATOM 703 O O . ILE A 1 91 ? 48.257 9.220 -41.470 1.00 94.44 91 ILE A O 1
ATOM 707 N N . ILE A 1 92 ? 47.553 9.638 -43.568 1.00 94.56 92 ILE A N 1
ATOM 708 C CA . ILE A 1 92 ? 46.125 9.423 -43.301 1.00 94.56 92 ILE A CA 1
ATOM 709 C C . ILE A 1 92 ? 45.886 7.985 -42.837 1.00 94.56 92 ILE A C 1
ATOM 711 O O . ILE A 1 92 ? 45.232 7.799 -41.814 1.00 94.56 92 ILE A O 1
ATOM 715 N N . ASP A 1 93 ? 46.475 6.989 -43.496 1.00 93.50 93 ASP A N 1
ATOM 716 C CA . ASP A 1 93 ? 46.372 5.582 -43.098 1.00 93.50 93 ASP A CA 1
ATOM 717 C C . ASP A 1 93 ? 46.912 5.358 -41.679 1.00 93.50 93 ASP A C 1
ATOM 719 O O . ASP A 1 93 ? 46.277 4.694 -40.856 1.00 93.50 93 ASP A O 1
ATOM 723 N N . GLY A 1 94 ? 48.050 5.972 -41.339 1.00 94.88 94 GLY A N 1
ATOM 724 C CA . GLY A 1 94 ? 48.591 5.947 -39.978 1.00 94.88 94 GLY A CA 1
ATOM 725 C C . GLY A 1 94 ? 47.646 6.573 -38.943 1.00 94.88 94 GLY A C 1
ATOM 726 O O . GLY A 1 94 ? 47.448 6.014 -37.862 1.00 94.88 94 GLY A O 1
ATOM 727 N N . ILE A 1 95 ? 47.023 7.709 -39.272 1.00 95.25 95 ILE A N 1
ATOM 728 C CA . ILE A 1 95 ? 46.039 8.378 -38.407 1.00 95.25 95 ILE A CA 1
ATOM 729 C C . ILE A 1 95 ? 44.788 7.509 -38.228 1.00 95.25 95 ILE A C 1
ATOM 731 O O . ILE A 1 95 ? 44.326 7.340 -37.099 1.00 95.25 95 ILE A O 1
ATOM 735 N N . VAL A 1 96 ? 44.261 6.929 -39.309 1.00 94.88 96 VAL A N 1
ATOM 736 C CA . VAL A 1 96 ? 43.072 6.064 -39.286 1.00 94.88 96 VAL A CA 1
ATOM 737 C C . VAL A 1 96 ? 43.321 4.820 -38.434 1.00 94.88 96 VAL A C 1
ATOM 739 O O . VAL A 1 96 ? 42.495 4.494 -37.582 1.00 94.88 96 VAL A O 1
ATOM 742 N N . ASN A 1 97 ? 44.481 4.177 -38.577 1.00 93.81 97 ASN A N 1
ATOM 743 C CA . ASN A 1 97 ? 44.848 3.012 -37.767 1.00 93.81 97 ASN A CA 1
ATOM 744 C C . ASN A 1 97 ? 44.990 3.355 -36.273 1.00 93.81 97 ASN A C 1
ATOM 746 O O . ASN A 1 97 ? 44.524 2.608 -35.404 1.00 93.81 97 ASN A O 1
ATOM 750 N N . ASN A 1 98 ? 45.582 4.511 -35.959 1.00 95.62 98 ASN A N 1
ATOM 751 C CA . ASN A 1 98 ? 45.678 4.992 -34.581 1.00 95.62 98 ASN A CA 1
ATOM 752 C C . ASN A 1 98 ? 44.297 5.284 -33.980 1.00 95.62 98 ASN A C 1
ATOM 754 O O . ASN A 1 98 ? 44.035 4.899 -32.840 1.00 95.62 98 ASN A O 1
ATOM 758 N N . LEU A 1 99 ? 43.402 5.922 -34.742 1.00 94.44 99 LEU A N 1
ATOM 759 C CA . LEU A 1 99 ? 42.026 6.184 -34.315 1.00 94.44 99 LEU A CA 1
ATOM 760 C C . LEU A 1 99 ? 41.258 4.885 -34.072 1.00 94.44 99 LEU A C 1
ATOM 762 O O . LEU A 1 99 ? 40.649 4.746 -33.017 1.00 94.44 99 LEU A O 1
ATOM 766 N N . ALA A 1 100 ? 41.346 3.914 -34.984 1.00 92.69 100 ALA A N 1
ATOM 767 C CA . ALA A 1 100 ? 40.705 2.610 -34.823 1.00 92.69 100 ALA A CA 1
ATOM 768 C C . ALA A 1 100 ? 41.144 1.916 -33.521 1.00 92.69 100 ALA A C 1
ATOM 770 O O . ALA A 1 100 ? 40.306 1.465 -32.738 1.00 92.69 100 ALA A O 1
ATOM 771 N N . THR A 1 101 ? 42.450 1.928 -33.234 1.00 93.44 101 THR A N 1
ATOM 772 C CA . THR A 1 101 ? 43.006 1.371 -31.990 1.00 93.44 101 THR A CA 1
ATOM 773 C C . THR A 1 101 ? 42.475 2.107 -30.754 1.00 93.44 101 THR A C 1
ATOM 775 O O . THR A 1 101 ? 42.085 1.482 -29.766 1.00 93.44 101 THR A O 1
ATOM 778 N N . GLN A 1 102 ? 42.426 3.443 -30.788 1.00 92.31 102 GLN A N 1
ATOM 779 C CA . GLN A 1 102 ? 41.891 4.241 -29.680 1.00 92.31 102 GLN A CA 1
ATOM 780 C C . GLN A 1 102 ? 40.397 3.984 -29.454 1.00 92.31 102 GLN A C 1
ATOM 782 O O . GLN A 1 102 ? 39.976 3.844 -28.305 1.00 92.31 102 GLN A O 1
ATOM 787 N N . THR A 1 103 ? 39.603 3.874 -30.521 1.00 91.75 103 THR A N 1
ATOM 788 C CA . THR A 1 103 ? 38.173 3.553 -30.447 1.00 91.75 103 THR A CA 1
ATOM 789 C C . THR A 1 103 ? 37.940 2.191 -29.801 1.00 91.75 103 THR A C 1
ATOM 791 O O . THR A 1 103 ? 37.077 2.076 -28.934 1.00 91.75 103 THR A O 1
ATOM 794 N N . GLU A 1 104 ? 38.739 1.179 -30.141 1.00 92.81 104 GLU A N 1
ATOM 795 C CA . GLU A 1 104 ? 38.650 -0.147 -29.524 1.00 92.81 104 GLU A CA 1
ATOM 796 C C . GLU A 1 104 ? 38.984 -0.109 -28.021 1.00 92.81 104 GLU A C 1
ATOM 798 O O . GLU A 1 104 ? 38.287 -0.708 -27.200 1.00 92.81 104 GLU A O 1
ATOM 803 N N . VAL A 1 105 ? 40.018 0.645 -27.629 1.00 91.31 105 VAL A N 1
ATOM 804 C CA . VAL A 1 105 ? 40.378 0.840 -26.214 1.00 91.31 105 VAL A CA 1
ATOM 805 C C . VAL A 1 105 ? 39.269 1.566 -25.452 1.00 91.31 105 VAL A C 1
ATOM 807 O O . VAL A 1 105 ? 38.959 1.192 -24.320 1.00 91.31 105 VAL A O 1
ATOM 810 N N . VAL A 1 106 ? 38.659 2.593 -26.048 1.00 88.25 106 VAL A N 1
ATOM 811 C CA . VAL A 1 106 ? 37.513 3.296 -25.454 1.00 88.25 106 VAL A CA 1
ATOM 812 C C . VAL A 1 106 ? 36.313 2.357 -25.328 1.00 88.25 106 VAL A C 1
ATOM 814 O O . VAL A 1 106 ? 35.700 2.332 -24.264 1.00 88.25 106 VAL A O 1
ATOM 817 N N . GLY A 1 107 ? 36.024 1.539 -26.344 1.00 86.94 107 GLY A N 1
ATOM 818 C CA . GLY A 1 107 ? 34.981 0.510 -26.301 1.00 86.94 107 GLY A CA 1
ATOM 819 C C . GLY A 1 107 ? 35.183 -0.466 -25.142 1.00 86.94 107 GLY A C 1
ATOM 820 O O . GLY A 1 107 ? 34.306 -0.599 -24.291 1.00 86.94 107 GLY A O 1
ATOM 821 N N . ARG A 1 108 ? 36.389 -1.033 -25.010 1.00 80.12 108 ARG A N 1
ATOM 822 C CA . ARG A 1 108 ? 36.747 -1.916 -23.886 1.00 80.12 108 ARG A CA 1
ATOM 823 C C . ARG A 1 108 ? 36.637 -1.225 -22.526 1.00 80.12 108 ARG A C 1
ATOM 825 O O . ARG A 1 108 ? 36.152 -1.823 -21.569 1.00 80.12 108 ARG A O 1
ATOM 832 N N . LYS A 1 109 ? 37.055 0.041 -22.413 1.00 78.75 109 LYS A N 1
ATOM 833 C CA . LYS A 1 109 ? 36.902 0.822 -21.170 1.00 78.75 109 LYS A CA 1
ATOM 834 C C . LYS A 1 109 ? 35.433 1.092 -20.839 1.00 78.75 109 LYS A C 1
ATOM 836 O O . LYS A 1 109 ? 35.066 1.038 -19.669 1.00 78.75 109 LYS A O 1
ATOM 841 N N . LEU A 1 110 ? 34.587 1.354 -21.833 1.00 76.06 110 LEU A N 1
ATOM 842 C CA . LEU A 1 110 ? 33.145 1.525 -21.642 1.00 76.06 110 LEU A CA 1
ATOM 843 C C . LEU A 1 110 ? 32.470 0.215 -21.218 1.00 76.06 110 LEU A C 1
ATOM 845 O O . LEU A 1 110 ? 31.670 0.233 -20.285 1.00 76.06 110 LEU A O 1
ATOM 849 N N . GLU A 1 111 ? 32.838 -0.917 -21.817 1.00 72.94 111 GLU A N 1
ATOM 850 C CA . GLU A 1 111 ? 32.380 -2.252 -21.402 1.00 72.94 111 GLU A CA 1
ATOM 851 C C . GLU A 1 111 ? 32.806 -2.583 -19.962 1.00 72.94 111 GLU A C 1
ATOM 853 O O . GLU A 1 111 ? 32.006 -3.092 -19.172 1.00 72.94 111 GLU A O 1
ATOM 858 N N . GLN A 1 112 ? 34.034 -2.223 -19.575 1.00 67.06 112 GLN A N 1
ATOM 859 C CA . GLN A 1 112 ? 34.518 -2.346 -18.196 1.00 67.06 112 GLN A CA 1
ATOM 860 C C . GLN A 1 112 ? 33.773 -1.419 -17.227 1.00 67.06 112 GLN A C 1
ATOM 862 O O . GLN A 1 112 ? 33.465 -1.828 -16.111 1.00 67.06 112 GLN A O 1
ATOM 867 N N . ILE A 1 113 ? 33.430 -0.189 -17.618 1.00 67.81 113 ILE A N 1
ATOM 868 C CA . ILE A 1 113 ? 32.619 0.723 -16.789 1.00 67.81 113 ILE A CA 1
ATOM 869 C C . ILE A 1 113 ? 31.181 0.201 -16.647 1.00 67.81 113 ILE A C 1
ATOM 871 O O . ILE A 1 113 ? 30.602 0.276 -15.564 1.00 67.81 113 ILE A O 1
ATOM 875 N N . ALA A 1 114 ? 30.609 -0.368 -17.709 1.00 61.12 114 ALA A N 1
ATOM 876 C CA . ALA A 1 114 ? 29.289 -0.991 -17.673 1.00 61.12 114 ALA A CA 1
ATOM 877 C C . ALA A 1 114 ? 29.270 -2.235 -16.764 1.00 61.12 114 ALA A C 1
ATOM 879 O O . ALA A 1 114 ? 28.344 -2.396 -15.972 1.00 61.12 114 ALA A O 1
ATOM 880 N N . SER A 1 115 ? 30.325 -3.053 -16.810 1.00 57.00 115 SER A N 1
ATOM 881 C CA . SER A 1 115 ? 30.470 -4.264 -15.986 1.00 57.00 115 SER A CA 1
ATOM 882 C C . SER A 1 115 ? 30.844 -3.958 -14.523 1.00 57.00 115 SER A C 1
ATOM 884 O O . SER A 1 115 ? 30.348 -4.592 -13.589 1.00 57.00 115 SER A O 1
ATOM 886 N N . SER A 1 116 ? 31.660 -2.926 -14.281 1.00 52.66 116 SER A N 1
ATOM 887 C CA . SER A 1 116 ? 32.152 -2.564 -12.937 1.00 52.66 116 SER A CA 1
ATOM 888 C C . SER A 1 116 ? 31.100 -1.932 -12.021 1.00 52.66 116 SER A C 1
ATOM 890 O O . SER A 1 116 ? 31.315 -1.880 -10.810 1.00 52.66 116 SER A O 1
ATOM 892 N N . LYS A 1 117 ? 29.924 -1.550 -12.539 1.00 55.41 117 LYS A N 1
ATOM 893 C CA . LYS A 1 117 ? 28.770 -1.157 -11.707 1.00 55.41 117 LYS A CA 1
ATOM 894 C C . LYS A 1 117 ? 28.193 -2.307 -10.866 1.00 55.41 117 LYS A C 1
ATOM 896 O O . LYS A 1 117 ? 27.439 -2.034 -9.938 1.00 55.41 117 LYS A O 1
ATOM 901 N N . VAL A 1 118 ? 28.556 -3.564 -11.144 1.00 53.25 118 VAL A N 1
ATOM 902 C CA . VAL A 1 118 ? 28.118 -4.743 -10.368 1.00 53.25 118 VAL A CA 1
ATOM 903 C C . VAL A 1 118 ?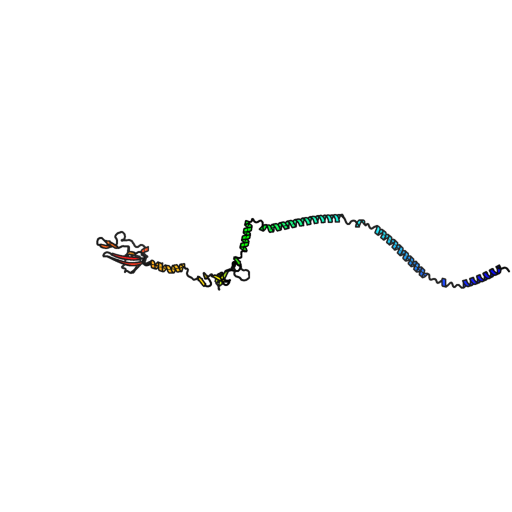 29.296 -5.462 -9.695 1.00 53.25 118 VAL A C 1
ATOM 905 O O . VAL A 1 118 ? 29.159 -5.980 -8.583 1.00 53.25 118 VAL A O 1
ATOM 908 N N . GLU A 1 119 ? 30.481 -5.458 -10.314 1.00 52.22 119 GLU A N 1
ATOM 909 C CA . GLU A 1 119 ? 31.639 -6.195 -9.790 1.00 52.22 119 GLU A CA 1
ATOM 910 C C . GLU A 1 119 ? 32.547 -5.408 -8.831 1.00 52.22 119 GLU A C 1
ATOM 912 O O . GLU A 1 119 ? 33.224 -6.030 -8.016 1.00 52.22 119 GLU A O 1
ATOM 917 N N . GLY A 1 120 ? 32.527 -4.069 -8.850 1.00 56.09 120 GLY A N 1
ATOM 918 C CA . GLY A 1 120 ? 33.321 -3.232 -7.933 1.00 56.09 120 GLY A CA 1
ATOM 919 C C . GLY A 1 120 ? 32.760 -3.123 -6.511 1.00 56.09 120 GLY A C 1
ATOM 920 O O . GLY A 1 120 ? 33.375 -2.505 -5.646 1.00 56.09 120 GLY A O 1
ATOM 921 N N . LEU A 1 121 ? 31.586 -3.704 -6.268 1.00 63.66 121 LEU A N 1
ATOM 922 C CA . LEU A 1 121 ? 30.975 -3.764 -4.948 1.00 63.66 121 LEU A CA 1
ATOM 923 C C . LEU A 1 121 ? 31.630 -4.875 -4.134 1.00 63.66 121 LEU A C 1
ATOM 925 O O . LEU A 1 121 ? 31.810 -5.993 -4.630 1.00 63.66 121 LEU A O 1
ATOM 929 N N . ASP A 1 122 ? 31.956 -4.569 -2.880 1.00 75.00 122 ASP A N 1
ATOM 930 C CA . ASP A 1 122 ? 32.427 -5.575 -1.943 1.00 75.00 122 ASP A CA 1
ATOM 931 C C . ASP A 1 122 ? 31.379 -6.706 -1.811 1.00 75.00 122 ASP A C 1
ATOM 933 O O . ASP A 1 122 ? 30.180 -6.487 -2.046 1.00 75.00 122 ASP A O 1
ATOM 937 N N . PRO A 1 123 ? 31.800 -7.931 -1.452 1.00 73.38 123 PRO A N 1
ATOM 938 C CA . PRO A 1 123 ? 30.911 -9.090 -1.415 1.00 73.38 123 PRO A CA 1
ATOM 939 C C . PRO A 1 123 ? 29.647 -8.881 -0.571 1.00 73.38 123 PRO A C 1
ATOM 941 O O . PRO A 1 123 ? 28.598 -9.434 -0.902 1.00 73.38 123 PRO A O 1
ATOM 944 N N . GLN A 1 124 ? 29.727 -8.068 0.487 1.00 72.62 124 GLN A N 1
ATOM 945 C CA . GLN A 1 124 ? 28.598 -7.778 1.360 1.00 72.62 124 GLN A CA 1
ATOM 946 C C . GLN A 1 124 ? 27.604 -6.835 0.675 1.00 72.62 124 GLN A C 1
ATOM 948 O O . GLN A 1 124 ? 26.405 -7.098 0.711 1.00 72.62 124 GLN A O 1
ATOM 953 N N . THR A 1 125 ? 28.072 -5.790 -0.009 1.00 71.81 125 THR A N 1
ATOM 954 C CA . THR A 1 125 ? 27.196 -4.881 -0.767 1.00 71.81 125 THR A CA 1
ATOM 955 C C . THR A 1 125 ? 26.547 -5.572 -1.969 1.00 71.81 125 THR A C 1
ATOM 957 O O . THR A 1 125 ? 25.362 -5.367 -2.230 1.00 71.81 125 THR A O 1
ATOM 960 N N . ARG A 1 126 ? 27.265 -6.468 -2.661 1.00 73.50 126 ARG A N 1
ATOM 961 C CA . ARG A 1 126 ? 26.680 -7.298 -3.730 1.00 73.50 126 ARG A CA 1
ATOM 962 C C . ARG A 1 126 ? 25.590 -8.225 -3.194 1.00 73.50 126 ARG A C 1
ATOM 964 O O . ARG A 1 126 ? 24.530 -8.328 -3.806 1.00 73.50 126 ARG A O 1
ATOM 971 N N . LYS A 1 127 ? 25.834 -8.853 -2.041 1.00 76.75 127 LYS A N 1
ATOM 972 C CA . LYS A 1 127 ? 24.849 -9.691 -1.354 1.00 76.75 127 LYS A CA 1
ATOM 973 C C . LYS A 1 127 ? 23.636 -8.877 -0.908 1.00 76.75 127 LYS A C 1
ATOM 975 O O . LYS A 1 127 ? 22.522 -9.286 -1.190 1.00 76.75 127 LYS A O 1
ATOM 980 N N . TYR A 1 128 ? 23.831 -7.692 -0.325 1.00 72.50 128 TYR A N 1
ATOM 981 C CA . TYR A 1 128 ? 22.727 -6.801 0.042 1.00 72.50 128 TYR A CA 1
ATOM 982 C C . TYR A 1 128 ? 21.873 -6.405 -1.161 1.00 72.50 128 TYR A C 1
ATOM 984 O O . TYR A 1 128 ? 20.652 -6.439 -1.070 1.00 72.50 128 TYR A O 1
ATOM 992 N N . LEU A 1 129 ? 22.484 -6.060 -2.296 1.00 72.31 129 LEU A N 1
ATOM 993 C CA . LEU A 1 129 ? 21.729 -5.723 -3.502 1.00 72.31 129 LEU A CA 1
ATOM 994 C C . LEU A 1 129 ? 21.039 -6.942 -4.117 1.00 72.31 129 LEU A C 1
ATOM 996 O O . LEU A 1 129 ? 19.910 -6.808 -4.570 1.00 72.31 129 LEU A O 1
ATOM 1000 N N . GLN A 1 130 ? 21.661 -8.1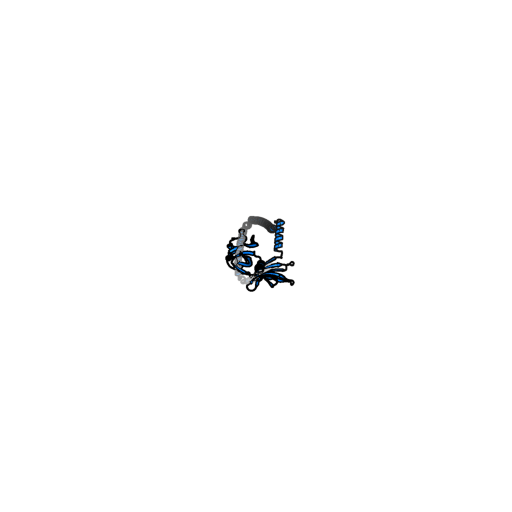25 -4.103 1.00 72.81 130 GLN A N 1
ATOM 1001 C CA . GLN A 1 130 ? 21.004 -9.371 -4.514 1.00 72.81 130 GLN A CA 1
ATOM 1002 C C . GLN A 1 130 ? 19.841 -9.732 -3.589 1.00 72.81 130 GLN A C 1
ATOM 1004 O O . GLN A 1 130 ? 18.792 -10.125 -4.087 1.00 72.81 130 GLN A O 1
ATOM 1009 N N . ASP A 1 131 ? 19.982 -9.548 -2.278 1.00 70.25 131 ASP A N 1
ATOM 1010 C CA . ASP A 1 131 ? 18.925 -9.779 -1.295 1.00 70.25 131 ASP A CA 1
ATOM 1011 C C . ASP A 1 131 ? 17.786 -8.765 -1.476 1.00 70.25 131 ASP A C 1
ATOM 1013 O O . ASP A 1 131 ? 16.624 -9.156 -1.471 1.00 70.25 131 ASP A O 1
ATOM 1017 N N . ILE A 1 132 ? 18.089 -7.485 -1.731 1.00 68.25 132 ILE A N 1
ATOM 1018 C CA . ILE A 1 132 ? 17.096 -6.444 -2.053 1.00 68.25 132 ILE A CA 1
ATOM 1019 C C . ILE A 1 132 ? 16.392 -6.758 -3.375 1.00 68.25 132 ILE A C 1
ATOM 1021 O O . ILE A 1 132 ? 15.169 -6.711 -3.439 1.00 68.25 132 ILE A O 1
ATOM 1025 N N . GLN A 1 133 ? 17.134 -7.115 -4.424 1.00 64.25 133 GLN A N 1
ATOM 1026 C CA . GLN A 1 133 ? 16.570 -7.501 -5.717 1.00 64.25 133 GLN A CA 1
ATOM 1027 C C . GLN A 1 133 ? 15.670 -8.727 -5.552 1.00 64.25 133 GLN A C 1
ATOM 1029 O O . GLN A 1 133 ? 14.556 -8.727 -6.064 1.00 64.25 133 GLN A O 1
ATOM 1034 N N . THR A 1 134 ? 16.120 -9.730 -4.795 1.00 66.44 134 THR A N 1
ATOM 1035 C CA . THR A 1 134 ? 15.371 -10.952 -4.477 1.00 66.44 134 THR A CA 1
ATOM 1036 C C . THR A 1 134 ? 14.154 -10.648 -3.616 1.00 66.44 134 THR A C 1
ATOM 1038 O O . THR A 1 134 ? 13.134 -11.277 -3.816 1.00 66.44 134 THR A O 1
ATOM 1041 N N . GLN A 1 135 ? 14.197 -9.671 -2.707 1.00 61.56 135 GLN A N 1
ATOM 1042 C CA . GLN A 1 135 ? 13.036 -9.232 -1.922 1.00 61.56 135 GLN A CA 1
ATOM 1043 C C . GLN A 1 135 ? 12.031 -8.432 -2.759 1.00 61.56 135 GLN A C 1
ATOM 1045 O O . GLN A 1 135 ? 10.828 -8.610 -2.605 1.00 61.56 135 GLN A O 1
ATOM 1050 N N . LEU A 1 136 ? 12.512 -7.591 -3.677 1.00 61.69 136 LEU A N 1
ATOM 1051 C CA . LEU A 1 136 ? 11.679 -6.829 -4.613 1.00 61.69 136 LEU A CA 1
ATOM 1052 C C . LEU A 1 136 ? 11.062 -7.719 -5.704 1.00 61.69 136 LEU A C 1
ATOM 1054 O O . LEU A 1 136 ? 9.979 -7.416 -6.196 1.00 61.69 136 LEU A O 1
ATOM 1058 N N . THR A 1 137 ? 11.735 -8.813 -6.072 1.00 60.75 137 THR A N 1
ATOM 1059 C CA . THR A 1 137 ? 11.208 -9.862 -6.966 1.00 60.75 137 THR A CA 1
ATOM 1060 C C . THR A 1 137 ? 10.552 -11.021 -6.216 1.00 60.75 137 THR A C 1
ATOM 1062 O O . THR A 1 137 ? 9.892 -11.844 -6.841 1.00 60.75 137 THR A O 1
ATOM 1065 N N . SER A 1 138 ? 10.671 -11.076 -4.886 1.00 58.62 138 SER A N 1
ATOM 1066 C CA . SER A 1 138 ? 10.005 -12.044 -4.012 1.00 58.62 138 SER A CA 1
ATOM 1067 C C . SER A 1 138 ? 8.528 -11.690 -3.962 1.00 58.62 138 SER A C 1
ATOM 1069 O O . SER A 1 138 ? 8.048 -10.925 -3.128 1.00 58.62 138 SER A O 1
ATOM 1071 N N . ASP A 1 139 ? 7.842 -12.315 -4.900 1.00 61.81 139 ASP A N 1
ATOM 1072 C CA . ASP A 1 139 ? 6.437 -12.371 -5.262 1.00 61.81 139 ASP A CA 1
ATOM 1073 C C . ASP A 1 139 ? 5.355 -12.376 -4.165 1.00 61.81 139 ASP A C 1
ATOM 1075 O O . ASP A 1 139 ? 4.181 -12.468 -4.507 1.00 61.81 139 ASP A O 1
ATOM 1079 N N . THR A 1 140 ? 5.652 -12.268 -2.873 1.00 59.94 140 THR A N 1
ATOM 1080 C CA . THR A 1 140 ? 4.635 -12.386 -1.814 1.00 59.94 140 THR A CA 1
ATOM 1081 C C . THR A 1 140 ? 3.736 -11.161 -1.672 1.00 59.94 140 THR A C 1
ATOM 1083 O O . THR A 1 140 ? 2.580 -11.327 -1.279 1.00 59.94 140 THR A O 1
ATOM 1086 N N . LEU A 1 141 ? 4.213 -9.959 -2.014 1.00 60.59 141 LEU A N 1
ATOM 1087 C CA . LEU A 1 141 ? 3.467 -8.706 -1.865 1.00 60.59 141 LEU A CA 1
ATOM 1088 C C . LEU A 1 141 ? 3.567 -7.848 -3.131 1.00 60.59 141 LEU A C 1
ATOM 1090 O O . LEU A 1 141 ? 4.655 -7.476 -3.555 1.00 60.59 141 LEU A O 1
ATOM 1094 N N . THR A 1 142 ? 2.431 -7.486 -3.727 1.00 66.88 142 THR A N 1
ATOM 1095 C CA . THR A 1 142 ? 2.379 -6.554 -4.865 1.00 66.88 142 THR A CA 1
ATOM 1096 C C . THR A 1 142 ? 1.515 -5.350 -4.510 1.00 66.88 142 THR A C 1
ATOM 1098 O O . THR A 1 142 ? 0.364 -5.510 -4.100 1.00 66.88 142 THR A O 1
ATOM 1101 N N . LEU A 1 143 ? 2.059 -4.143 -4.682 1.00 65.62 143 LEU A N 1
ATOM 1102 C CA . LEU A 1 143 ? 1.306 -2.891 -4.591 1.00 65.62 143 LEU A CA 1
ATOM 1103 C C . LEU A 1 143 ? 0.815 -2.531 -5.993 1.00 65.62 143 LEU A C 1
ATOM 1105 O O . LEU A 1 143 ? 1.625 -2.217 -6.862 1.00 65.62 143 LEU A O 1
ATOM 1109 N N . GLN A 1 144 ? -0.496 -2.600 -6.227 1.00 66.06 144 GLN A N 1
ATOM 1110 C CA . GLN A 1 144 ? -1.076 -2.153 -7.489 1.00 66.06 144 GLN A CA 1
ATOM 1111 C C . GLN A 1 144 ? -1.711 -0.779 -7.294 1.00 66.06 144 GLN A C 1
ATOM 1113 O O . GLN A 1 144 ? -2.757 -0.650 -6.653 1.00 66.06 144 GLN A O 1
ATOM 1118 N N . LEU A 1 145 ? -1.042 0.235 -7.844 1.00 57.62 145 LEU A N 1
ATOM 1119 C CA . LEU A 1 145 ? -1.597 1.571 -8.016 1.00 57.62 145 LEU A CA 1
ATOM 1120 C C . LEU A 1 145 ? -2.404 1.609 -9.320 1.00 57.62 145 LEU A C 1
ATOM 1122 O O . LEU A 1 145 ? -2.074 0.899 -10.270 1.00 57.62 145 LEU A O 1
ATOM 1126 N N . ASP A 1 146 ? -3.466 2.406 -9.327 1.00 56.31 146 ASP A N 1
ATOM 1127 C CA . ASP A 1 146 ? -4.431 2.538 -10.418 1.00 56.31 146 ASP A CA 1
ATOM 1128 C C . ASP A 1 146 ? -3.741 2.831 -11.765 1.00 56.31 146 ASP A C 1
ATOM 1130 O O . ASP A 1 146 ? -3.201 3.913 -11.992 1.00 56.31 146 ASP A O 1
ATOM 1134 N N . ASP A 1 147 ? -3.728 1.835 -12.649 1.00 46.34 147 ASP A N 1
ATOM 1135 C CA . ASP A 1 147 ? -3.307 1.978 -14.039 1.00 46.34 147 ASP A CA 1
ATOM 1136 C C . ASP A 1 147 ? -4.529 1.720 -14.910 1.00 46.34 147 ASP A C 1
ATOM 1138 O O . ASP A 1 147 ? -4.848 0.563 -15.180 1.00 46.34 147 ASP A O 1
ATOM 1142 N N . THR A 1 148 ? -5.220 2.812 -15.260 1.00 48.25 148 THR A N 1
ATOM 1143 C CA . THR A 1 148 ? -6.131 3.046 -16.407 1.00 48.25 148 THR A CA 1
ATOM 1144 C C . THR A 1 148 ? -7.217 2.009 -16.754 1.00 48.25 148 THR A C 1
ATOM 1146 O O . THR A 1 148 ? -8.032 2.248 -17.643 1.00 48.25 148 THR A O 1
ATOM 1149 N N . ARG A 1 149 ? -7.304 0.883 -16.044 1.00 57.44 149 ARG A N 1
ATOM 1150 C CA . ARG A 1 149 ? -8.192 -0.263 -16.294 1.00 57.44 149 ARG A CA 1
ATOM 1151 C C . ARG A 1 149 ? -9.383 -0.316 -15.334 1.00 57.44 149 ARG A C 1
ATOM 1153 O O . ARG A 1 149 ? -10.171 -1.253 -15.419 1.00 57.44 149 ARG A O 1
ATOM 1160 N N . GLY A 1 150 ? -9.510 0.658 -14.427 1.00 56.41 150 GLY A N 1
ATOM 1161 C CA . GLY A 1 150 ? -10.639 0.770 -13.497 1.00 56.41 150 GLY A CA 1
ATOM 1162 C C . GLY A 1 150 ? -10.623 -0.243 -12.348 1.00 56.41 150 GLY A C 1
ATOM 1163 O O . GLY A 1 150 ? -11.685 -0.622 -11.862 1.00 56.41 150 GLY A O 1
ATOM 1164 N N . TYR A 1 151 ? -9.444 -0.715 -11.930 1.00 60.25 151 TYR A N 1
ATOM 1165 C CA . TYR A 1 151 ? -9.312 -1.551 -10.734 1.00 60.25 151 TYR A CA 1
ATOM 1166 C C . TYR A 1 151 ? -8.992 -0.686 -9.517 1.00 60.25 151 TYR A C 1
ATOM 1168 O O . TYR A 1 151 ? -8.040 0.090 -9.551 1.00 60.25 151 TYR A O 1
ATOM 1176 N N . ASP A 1 152 ? -9.721 -0.889 -8.416 1.00 67.00 152 ASP A N 1
ATOM 1177 C CA . ASP A 1 152 ? -9.413 -0.226 -7.151 1.00 67.00 152 ASP A CA 1
ATOM 1178 C C . ASP A 1 152 ? -7.971 -0.511 -6.714 1.00 67.00 152 ASP A C 1
ATOM 1180 O O . ASP A 1 152 ? -7.475 -1.648 -6.777 1.00 67.00 152 ASP A O 1
ATOM 1184 N N . SER A 1 153 ? -7.309 0.538 -6.224 1.00 76.38 153 SER A N 1
ATOM 1185 C CA . SER A 1 153 ? -5.971 0.433 -5.646 1.00 76.38 153 SER A CA 1
ATOM 1186 C C . SER A 1 153 ? -5.965 -0.634 -4.551 1.00 76.38 153 SER A C 1
ATOM 1188 O O . SER A 1 153 ? -6.798 -0.615 -3.636 1.00 76.38 153 SER A O 1
ATOM 1190 N N . SER A 1 154 ? -5.051 -1.599 -4.671 1.00 83.12 154 SER A N 1
ATOM 1191 C CA . SER A 1 154 ? -5.044 -2.789 -3.820 1.00 83.12 154 SER A CA 1
ATOM 1192 C C . SER A 1 154 ? -3.640 -3.290 -3.498 1.00 83.12 154 SER A C 1
ATOM 1194 O O . SER A 1 154 ? -2.704 -3.189 -4.293 1.00 83.12 154 SER A O 1
ATOM 1196 N N . ILE A 1 155 ? -3.516 -3.869 -2.308 1.00 87.69 155 ILE A N 1
ATOM 1197 C CA . ILE A 1 155 ? -2.356 -4.638 -1.862 1.00 87.69 155 ILE A CA 1
ATOM 1198 C C . ILE A 1 155 ? -2.690 -6.106 -2.090 1.00 87.69 155 ILE A C 1
ATOM 1200 O O . ILE A 1 155 ? -3.707 -6.583 -1.591 1.00 87.69 155 ILE A O 1
ATOM 1204 N N . ARG A 1 156 ? -1.864 -6.830 -2.839 1.00 86.50 156 ARG A N 1
ATOM 1205 C CA . ARG A 1 156 ? -2.107 -8.233 -3.197 1.00 86.50 156 ARG A CA 1
ATOM 1206 C C . ARG A 1 156 ? -1.074 -9.138 -2.548 1.00 86.50 156 ARG A C 1
ATOM 1208 O O . ARG A 1 156 ? 0.114 -8.835 -2.582 1.00 86.50 156 ARG A O 1
ATOM 1215 N N . PHE A 1 157 ? -1.542 -10.257 -2.012 1.00 86.38 157 PHE A N 1
ATOM 1216 C CA . PHE A 1 157 ? -0.726 -11.296 -1.399 1.00 86.38 157 PHE A CA 1
ATOM 1217 C C . PHE A 1 157 ? -0.736 -12.517 -2.302 1.00 86.38 157 PHE A C 1
ATOM 1219 O O . PHE A 1 157 ? -1.820 -12.977 -2.674 1.00 86.38 157 PHE A O 1
ATOM 1226 N N . LYS A 1 158 ? 0.431 -13.057 -2.650 1.00 84.50 158 LYS A N 1
ATOM 1227 C CA . LYS A 1 158 ? 0.509 -14.333 -3.373 1.00 84.50 158 LYS A CA 1
ATOM 1228 C C . LYS A 1 158 ? 0.688 -15.497 -2.398 1.00 84.50 158 LYS A C 1
ATOM 1230 O O . LYS A 1 158 ? 1.271 -15.341 -1.328 1.00 84.50 158 LYS A O 1
ATOM 1235 N N . ASP A 1 159 ? 0.118 -16.645 -2.742 1.00 82.38 159 ASP A N 1
ATOM 1236 C CA . ASP A 1 159 ? 0.301 -17.898 -2.018 1.00 82.38 159 ASP A CA 1
ATOM 1237 C C . ASP A 1 159 ? 1.657 -18.547 -2.355 1.00 82.38 159 ASP A C 1
ATOM 1239 O O . ASP A 1 159 ? 2.436 -18.035 -3.160 1.00 82.38 159 ASP A O 1
ATOM 1243 N N . LYS A 1 160 ? 1.953 -19.681 -1.707 1.00 80.12 160 LYS A N 1
ATOM 1244 C CA . LYS A 1 160 ? 3.211 -20.430 -1.875 1.00 80.12 160 LYS A CA 1
ATOM 1245 C C . LYS A 1 160 ? 3.481 -20.879 -3.318 1.00 80.12 160 LYS A C 1
ATOM 1247 O O . LYS A 1 160 ? 4.618 -21.198 -3.641 1.00 80.12 160 LYS A O 1
ATOM 1252 N N . ASP A 1 161 ? 2.440 -20.930 -4.149 1.00 80.12 161 ASP A N 1
ATOM 1253 C CA . ASP A 1 161 ? 2.505 -21.363 -5.543 1.00 80.12 161 ASP A CA 1
ATOM 1254 C C . ASP A 1 161 ? 2.562 -20.149 -6.497 1.00 80.12 161 ASP A C 1
ATOM 1256 O O . ASP A 1 161 ? 2.503 -20.302 -7.716 1.00 80.12 161 ASP A O 1
ATOM 1260 N N . GLY A 1 162 ? 2.674 -18.928 -5.953 1.00 74.06 162 GLY A N 1
ATOM 1261 C CA . GLY A 1 162 ? 2.755 -17.682 -6.712 1.00 74.06 162 GLY A CA 1
ATOM 1262 C C . GLY A 1 162 ? 1.412 -17.191 -7.263 1.00 74.06 162 GLY A C 1
ATOM 1263 O O . GLY A 1 162 ? 1.380 -16.200 -7.994 1.00 74.06 162 GLY A O 1
ATOM 1264 N N . ALA A 1 163 ? 0.290 -17.833 -6.923 1.00 83.19 163 ALA A N 1
ATOM 1265 C CA . ALA A 1 163 ? -1.043 -17.381 -7.315 1.00 83.19 163 ALA A CA 1
ATOM 1266 C C . ALA A 1 163 ? -1.593 -16.356 -6.309 1.00 83.19 163 ALA A C 1
ATOM 1268 O O . ALA A 1 163 ? -1.174 -16.307 -5.161 1.00 83.19 163 ALA A O 1
ATOM 1269 N N . LEU A 1 164 ? -2.562 -15.523 -6.705 1.00 85.38 164 LEU A N 1
ATOM 1270 C CA . LEU A 1 164 ? -3.178 -14.539 -5.800 1.00 85.38 164 LEU A CA 1
ATOM 1271 C C . LEU A 1 164 ? -3.863 -15.246 -4.616 1.00 85.38 164 LEU A C 1
ATOM 1273 O O . LEU A 1 164 ? -4.885 -15.886 -4.817 1.00 85.38 164 LEU A O 1
ATOM 1277 N N . GLY A 1 165 ? -3.328 -15.138 -3.401 1.00 88.38 165 GLY A N 1
ATOM 1278 C CA . GLY A 1 165 ? -3.853 -15.767 -2.182 1.00 88.38 165 GLY A CA 1
ATOM 1279 C C . GLY A 1 165 ? -4.786 -14.869 -1.360 1.00 88.38 165 GLY A C 1
ATOM 1280 O O . GLY A 1 165 ? -5.655 -15.363 -0.637 1.00 88.38 165 GLY A O 1
ATOM 1281 N N . GLY A 1 166 ? -4.646 -13.550 -1.495 1.00 90.75 166 GLY A N 1
ATOM 1282 C CA . GLY A 1 166 ? -5.486 -12.568 -0.813 1.00 90.75 166 GLY A CA 1
ATOM 1283 C C . GLY A 1 166 ? -5.236 -11.148 -1.300 1.00 90.75 166 GLY A C 1
ATOM 1284 O O . GLY A 1 166 ? -4.296 -10.897 -2.056 1.00 90.75 166 GLY A O 1
ATOM 1285 N N . LEU A 1 167 ? -6.071 -10.207 -0.868 1.00 91.31 167 LEU A N 1
ATOM 1286 C CA . LEU A 1 167 ? -5.869 -8.788 -1.144 1.00 91.31 167 LEU A CA 1
ATOM 1287 C C . LEU A 1 167 ? -6.506 -7.889 -0.084 1.00 91.31 167 LEU A C 1
ATOM 1289 O O . LEU A 1 167 ? -7.463 -8.275 0.585 1.00 91.31 167 LEU A O 1
ATOM 1293 N N . ILE A 1 168 ? -5.989 -6.670 0.017 1.00 92.00 168 ILE A N 1
ATOM 1294 C CA . ILE A 1 168 ? -6.595 -5.551 0.733 1.00 92.00 168 ILE A CA 1
ATOM 1295 C C . ILE A 1 168 ? -6.941 -4.489 -0.303 1.00 92.00 168 ILE A C 1
ATOM 1297 O O . ILE A 1 168 ? -6.077 -4.086 -1.083 1.00 92.00 168 ILE A O 1
ATOM 1301 N N . LYS A 1 169 ? -8.191 -4.034 -0.317 1.00 90.19 169 LYS A N 1
ATOM 1302 C CA . LYS A 1 169 ? -8.672 -3.010 -1.253 1.00 90.19 169 LYS A CA 1
ATOM 1303 C C . LYS A 1 169 ? -9.614 -2.034 -0.569 1.00 90.19 169 LYS A C 1
ATOM 1305 O O . LYS A 1 169 ? -10.183 -2.333 0.484 1.00 90.19 169 LYS A O 1
ATOM 1310 N N . ARG A 1 170 ? -9.825 -0.893 -1.219 1.00 88.44 170 ARG A N 1
ATOM 1311 C CA . ARG A 1 170 ? -10.976 -0.043 -0.923 1.00 88.44 170 ARG A CA 1
ATOM 1312 C C . ARG A 1 170 ? -12.260 -0.778 -1.317 1.00 88.44 170 ARG A C 1
ATOM 1314 O O . ARG A 1 170 ? -12.300 -1.475 -2.325 1.00 88.44 170 ARG A O 1
ATOM 1321 N N . GLU A 1 171 ? -13.282 -0.654 -0.486 1.00 87.62 171 GLU A N 1
ATOM 1322 C CA . GLU A 1 171 ? -14.596 -1.263 -0.684 1.00 87.62 171 GLU A CA 1
ATOM 1323 C C . GLU A 1 171 ? -15.658 -0.169 -0.717 1.00 87.62 171 GLU A C 1
ATOM 1325 O O . GLU A 1 171 ? -15.566 0.816 0.019 1.00 87.62 171 GLU A O 1
ATOM 1330 N N . VAL A 1 172 ? -16.676 -0.357 -1.555 1.00 85.19 172 VAL A N 1
ATOM 1331 C CA . VAL A 1 172 ? -17.795 0.576 -1.693 1.00 85.19 172 VAL A CA 1
ATOM 1332 C C . VAL A 1 172 ? -19.108 -0.179 -1.508 1.00 85.19 172 VAL A C 1
ATOM 1334 O O . VAL A 1 172 ? -19.350 -1.190 -2.165 1.00 85.19 172 VAL A O 1
ATOM 1337 N N . LYS A 1 173 ? -19.971 0.312 -0.612 1.00 82.06 173 LYS A N 1
ATOM 1338 C CA . LYS A 1 173 ? -21.326 -0.211 -0.378 1.00 82.06 173 LYS A CA 1
ATOM 1339 C C . LYS A 1 173 ? -22.318 0.950 -0.386 1.00 82.06 173 LYS A C 1
ATOM 1341 O O . LYS A 1 173 ? -22.512 1.626 0.623 1.00 82.06 173 LYS A O 1
ATOM 1346 N N . GLY A 1 174 ? -22.957 1.186 -1.531 1.00 84.56 174 GLY A N 1
ATOM 1347 C CA . GLY A 1 174 ? -23.794 2.374 -1.721 1.00 84.56 174 GLY A CA 1
ATOM 1348 C C . GLY A 1 174 ? -22.954 3.645 -1.582 1.00 84.56 174 GLY A C 1
ATOM 1349 O O . GLY A 1 174 ? -21.980 3.808 -2.309 1.00 84.56 174 GLY A O 1
ATOM 1350 N N . ASN A 1 175 ? -23.302 4.506 -0.623 1.00 85.44 175 ASN A N 1
ATOM 1351 C CA . ASN A 1 175 ? -22.565 5.746 -0.338 1.00 85.44 175 ASN A CA 1
ATOM 1352 C C . ASN A 1 175 ? -21.431 5.573 0.685 1.00 85.44 175 ASN A C 1
ATOM 1354 O O . ASN A 1 175 ? -20.736 6.539 0.987 1.00 85.44 175 ASN A O 1
ATOM 1358 N N . LEU A 1 176 ? -21.271 4.378 1.258 1.00 84.69 176 LEU A N 1
ATOM 1359 C CA . LEU A 1 176 ? -20.231 4.106 2.243 1.00 84.69 176 LEU A CA 1
ATOM 1360 C C . LEU A 1 176 ? -18.962 3.647 1.541 1.00 84.69 176 LEU A C 1
ATOM 1362 O O . LEU A 1 176 ? -19.007 2.752 0.688 1.00 84.69 176 LEU A O 1
ATOM 1366 N N . THR A 1 177 ? -17.836 4.217 1.954 1.00 89.50 177 THR A N 1
ATOM 1367 C CA . THR A 1 177 ? -16.519 3.676 1.645 1.00 89.50 177 THR A CA 1
ATOM 1368 C C . THR A 1 177 ? -15.957 2.917 2.839 1.00 89.50 177 THR A C 1
ATOM 1370 O O . THR A 1 177 ? -16.466 2.989 3.961 1.00 89.50 177 THR A O 1
ATOM 1373 N N . GLY A 1 178 ? -14.965 2.080 2.566 1.00 90.38 178 GLY A N 1
ATOM 1374 C CA . GLY A 1 178 ? -14.373 1.230 3.577 1.00 90.38 178 GLY A CA 1
ATOM 1375 C C . GLY A 1 178 ? -13.136 0.493 3.093 1.00 90.38 178 GLY A C 1
ATOM 1376 O O . GLY A 1 178 ? -12.640 0.702 1.982 1.00 90.38 178 GLY A O 1
ATOM 1377 N N . LEU A 1 179 ? -12.652 -0.400 3.945 1.00 93.38 179 LEU A N 1
ATOM 1378 C CA . LEU A 1 179 ? -11.536 -1.295 3.688 1.00 93.38 179 LEU A CA 1
ATOM 1379 C C . LEU A 1 179 ? -12.044 -2.737 3.678 1.00 93.38 179 LEU A C 1
ATOM 1381 O O . LEU A 1 179 ? -12.670 -3.165 4.647 1.00 93.38 179 LEU A O 1
ATOM 1385 N N . SER A 1 180 ? -11.741 -3.492 2.622 1.00 93.50 180 SER A N 1
ATOM 1386 C CA . SER A 1 180 ? -11.975 -4.938 2.583 1.00 93.50 180 SER A CA 1
ATOM 1387 C C . SER A 1 180 ? -10.662 -5.707 2.616 1.00 93.50 180 SER A C 1
ATOM 1389 O O . SER A 1 180 ? -9.711 -5.367 1.908 1.00 93.50 180 SER A O 1
ATOM 1391 N N . ILE A 1 181 ? -10.640 -6.769 3.419 1.00 94.88 181 ILE A N 1
ATOM 1392 C CA . ILE A 1 181 ? -9.567 -7.756 3.487 1.00 94.88 181 ILE A CA 1
ATOM 1393 C C . ILE A 1 181 ? -10.137 -9.095 3.018 1.00 94.88 181 ILE A C 1
ATOM 1395 O O . ILE A 1 181 ? -10.993 -9.689 3.684 1.00 94.88 181 ILE A O 1
ATOM 1399 N N . ALA A 1 182 ? -9.645 -9.581 1.882 1.00 92.75 182 ALA A N 1
ATOM 1400 C CA . ALA A 1 182 ? -10.093 -10.815 1.254 1.00 92.75 182 ALA A CA 1
ATOM 1401 C C . ALA A 1 182 ? -8.997 -11.880 1.253 1.00 92.75 182 ALA A C 1
ATOM 1403 O O . ALA A 1 182 ? -7.822 -11.593 1.015 1.00 92.75 182 ALA A O 1
ATOM 1404 N N . THR A 1 183 ? -9.400 -13.131 1.456 1.00 92.06 183 THR A N 1
ATOM 1405 C CA . THR A 1 183 ? -8.525 -14.302 1.323 1.00 92.06 183 THR A CA 1
ATOM 1406 C C . THR A 1 183 ? -9.231 -15.397 0.546 1.00 92.06 183 THR A C 1
ATOM 1408 O O . THR A 1 183 ? -10.462 -15.417 0.463 1.00 92.06 183 THR A O 1
ATOM 1411 N N . LYS A 1 184 ? -8.460 -16.322 -0.031 1.00 90.62 184 LYS A N 1
ATOM 1412 C CA . LYS A 1 184 ? -9.037 -17.521 -0.636 1.00 90.62 184 LYS A CA 1
ATOM 1413 C C . LYS A 1 184 ? -9.781 -18.357 0.407 1.00 90.62 184 LYS A C 1
ATOM 1415 O O . LYS A 1 184 ? -9.291 -18.597 1.513 1.00 90.62 184 LYS A O 1
ATOM 1420 N N . ASP A 1 185 ? -10.974 -18.812 0.057 1.00 86.56 185 ASP A N 1
ATOM 1421 C CA . ASP A 1 185 ? -11.671 -19.856 0.795 1.00 86.56 185 ASP A CA 1
ATOM 1422 C C . ASP A 1 185 ? -11.232 -21.260 0.338 1.00 86.56 185 ASP A C 1
ATOM 1424 O O . ASP A 1 185 ? -10.307 -21.421 -0.459 1.00 86.56 185 ASP A O 1
ATOM 1428 N N . LYS A 1 186 ? -11.901 -22.303 0.845 1.00 83.81 186 LYS A N 1
ATOM 1429 C CA . LYS A 1 186 ? -11.594 -23.697 0.486 1.00 83.81 186 LYS A CA 1
ATOM 1430 C C . LYS A 1 186 ? -11.835 -24.010 -0.998 1.00 83.81 186 LYS A C 1
ATOM 1432 O O . LYS A 1 186 ? -11.282 -24.988 -1.485 1.00 83.81 186 LYS A O 1
ATOM 1437 N N . SER A 1 187 ? -12.650 -23.213 -1.695 1.00 84.44 187 SER A N 1
ATOM 1438 C CA . SER A 1 187 ? -12.899 -23.349 -3.136 1.00 84.44 187 SER A CA 1
ATOM 1439 C C . SER A 1 187 ? -11.829 -22.658 -3.989 1.00 84.44 187 SER A C 1
ATOM 1441 O O . SER A 1 187 ? -11.823 -22.809 -5.206 1.00 84.44 187 SER A O 1
ATOM 1443 N N . GLY A 1 188 ? -10.923 -21.897 -3.362 1.00 82.75 188 GLY A N 1
ATOM 1444 C CA . GLY A 1 188 ? -9.937 -21.067 -4.050 1.00 82.75 188 GLY A CA 1
ATOM 1445 C C . GLY A 1 188 ? -10.484 -19.714 -4.510 1.00 82.75 188 GLY A C 1
ATOM 1446 O O . GLY A 1 188 ? -9.738 -18.948 -5.122 1.00 82.75 188 GLY A O 1
ATOM 1447 N N . SER A 1 189 ? -11.745 -19.397 -4.196 1.00 87.56 189 SER A N 1
ATOM 1448 C CA . SER A 1 189 ? -12.369 -18.106 -4.501 1.00 87.56 189 SER A CA 1
ATOM 1449 C C . SER A 1 189 ? -11.981 -17.067 -3.458 1.00 87.56 189 SER A C 1
ATOM 1451 O O . SER A 1 189 ? -11.911 -17.372 -2.267 1.00 87.56 189 SER A O 1
ATOM 1453 N N . LEU A 1 190 ? -11.753 -15.825 -3.886 1.00 87.19 190 LEU A N 1
ATOM 1454 C CA . LEU A 1 190 ? -11.551 -14.719 -2.953 1.00 87.19 190 LEU A CA 1
ATOM 1455 C C . LEU A 1 190 ? -12.863 -14.390 -2.248 1.00 87.19 190 LEU A C 1
ATOM 1457 O O . LEU A 1 190 ? -13.870 -14.104 -2.893 1.00 87.19 190 LEU A O 1
ATOM 1461 N N . VAL A 1 191 ? -12.821 -14.400 -0.921 1.00 89.62 191 VAL A N 1
ATOM 1462 C CA . VAL A 1 191 ? -13.951 -14.043 -0.070 1.00 89.62 191 VAL A CA 1
ATOM 1463 C C . VAL A 1 191 ? -13.500 -12.954 0.886 1.00 89.62 191 VAL A C 1
ATOM 1465 O O . VAL A 1 191 ? -12.493 -13.101 1.583 1.00 89.62 191 VAL A O 1
ATOM 1468 N N . ASP A 1 192 ? -14.253 -11.858 0.923 1.00 89.00 192 ASP A N 1
ATOM 1469 C CA . ASP A 1 192 ? -14.031 -10.783 1.880 1.00 89.00 192 ASP A CA 1
ATOM 1470 C C . ASP A 1 192 ? -14.290 -11.306 3.298 1.00 89.00 192 ASP A C 1
ATOM 1472 O O . ASP A 1 192 ? -15.421 -11.618 3.684 1.00 89.00 192 ASP A O 1
ATOM 1476 N N . ARG A 1 193 ? -13.217 -11.433 4.078 1.00 90.50 193 ARG A N 1
ATOM 1477 C CA . ARG A 1 193 ? -13.264 -11.956 5.445 1.00 90.50 193 ARG A CA 1
ATOM 1478 C C . ARG A 1 193 ? -13.601 -10.873 6.439 1.00 90.50 193 ARG A C 1
ATOM 1480 O O . ARG A 1 193 ? -14.312 -11.150 7.398 1.00 90.50 193 ARG A O 1
ATOM 1487 N N . VAL A 1 194 ? -13.073 -9.675 6.219 1.00 94.50 194 VAL A N 1
ATOM 1488 C CA . VAL A 1 194 ? -13.262 -8.538 7.111 1.00 94.50 194 VAL A CA 1
ATOM 1489 C C . VAL A 1 194 ? -13.524 -7.297 6.277 1.00 94.50 194 VAL A C 1
ATOM 1491 O O . VAL A 1 194 ? -12.780 -7.026 5.335 1.00 94.50 194 VAL A O 1
ATOM 1494 N N . LYS A 1 195 ? -14.570 -6.549 6.632 1.00 94.12 195 LYS A N 1
ATOM 1495 C CA . LYS A 1 195 ? -14.857 -5.228 6.066 1.00 94.12 195 LYS A CA 1
ATOM 1496 C C . LYS A 1 195 ? -14.992 -4.209 7.184 1.00 94.12 195 LYS A C 1
ATOM 1498 O O . LYS A 1 195 ? -15.703 -4.465 8.154 1.00 94.12 195 LYS A O 1
ATOM 1503 N N . PHE A 1 196 ? -14.339 -3.070 7.013 1.00 93.69 196 PHE A N 1
ATOM 1504 C CA . PHE A 1 196 ? -14.462 -1.900 7.876 1.00 93.69 196 PHE A CA 1
ATOM 1505 C C . PHE A 1 196 ? -15.102 -0.788 7.059 1.00 93.69 196 PHE A C 1
ATOM 1507 O O . PHE A 1 196 ? -14.536 -0.412 6.035 1.00 93.69 196 PHE A O 1
ATOM 1514 N N . TYR A 1 197 ? -16.254 -0.281 7.482 1.00 93.00 197 TYR A N 1
ATOM 1515 C CA . TYR A 1 197 ? -16.920 0.843 6.825 1.00 93.00 197 TYR A CA 1
ATOM 1516 C C . TYR A 1 197 ? -16.742 2.135 7.626 1.00 93.00 197 TYR A C 1
ATOM 1518 O O . TYR A 1 197 ? -16.487 2.113 8.832 1.00 93.00 197 TYR A O 1
ATOM 1526 N N . ASP A 1 198 ? -16.875 3.275 6.948 1.00 91.56 198 ASP A N 1
ATOM 1527 C CA . ASP A 1 198 ? -16.697 4.602 7.555 1.00 91.56 198 ASP A CA 1
ATOM 1528 C C . ASP A 1 198 ? -17.751 4.939 8.624 1.00 91.56 198 ASP A C 1
ATOM 1530 O O . ASP A 1 198 ? -17.503 5.750 9.517 1.00 91.56 198 ASP A O 1
ATOM 1534 N N . ASP A 1 199 ? -18.913 4.285 8.579 1.00 91.31 199 ASP A N 1
ATOM 1535 C CA . ASP A 1 199 ? -19.931 4.352 9.632 1.00 91.31 199 ASP A CA 1
ATOM 1536 C C . ASP A 1 199 ? -19.532 3.586 10.902 1.00 91.31 199 ASP A C 1
ATOM 1538 O O . ASP A 1 199 ? -20.286 3.593 11.870 1.00 91.31 199 ASP A O 1
ATOM 1542 N N . LYS A 1 200 ? -18.317 3.017 10.931 1.00 89.88 200 LYS A N 1
ATOM 1543 C CA . LYS A 1 200 ? -17.738 2.188 11.995 1.00 89.88 200 LYS A CA 1
ATOM 1544 C C . LYS A 1 200 ? -18.354 0.794 12.091 1.00 89.88 200 LYS A C 1
ATOM 1546 O O . LYS A 1 200 ? -18.050 0.078 13.047 1.00 89.88 200 LYS A O 1
ATOM 1551 N N . ASP A 1 201 ? -19.159 0.380 11.114 1.00 91.31 201 ASP A N 1
ATOM 1552 C CA . ASP A 1 201 ? -19.568 -1.012 11.029 1.00 91.31 201 ASP A CA 1
ATOM 1553 C C . ASP A 1 201 ? -18.362 -1.904 10.696 1.00 91.31 201 ASP A C 1
ATOM 1555 O O . ASP A 1 201 ? -17.575 -1.640 9.778 1.00 91.31 201 ASP A O 1
ATOM 1559 N N . VAL A 1 202 ? -18.263 -3.024 11.408 1.00 91.38 202 VAL A N 1
ATOM 1560 C CA . VAL A 1 202 ? -17.283 -4.079 11.154 1.00 91.38 202 VAL A CA 1
ATOM 1561 C C . VAL A 1 202 ? -18.024 -5.354 10.796 1.00 91.38 202 VAL A C 1
ATOM 1563 O O . VAL A 1 202 ? -18.808 -5.876 11.589 1.00 91.38 202 VAL A O 1
ATOM 1566 N N . TYR A 1 203 ? -17.749 -5.884 9.608 1.00 92.56 203 TYR A N 1
ATOM 1567 C CA . TYR A 1 203 ? -18.294 -7.159 9.156 1.00 92.56 203 TYR A CA 1
ATOM 1568 C C . TYR A 1 203 ? -17.203 -8.222 9.159 1.00 92.56 203 TYR A C 1
ATOM 1570 O O . TYR A 1 203 ? -16.111 -7.986 8.646 1.00 92.56 203 TYR A O 1
ATOM 1578 N N . ILE A 1 204 ? -17.517 -9.408 9.679 1.00 91.94 204 ILE A N 1
ATOM 1579 C CA . ILE A 1 204 ? -16.650 -10.587 9.647 1.00 91.94 204 ILE A CA 1
ATOM 1580 C C . ILE A 1 204 ? -17.408 -11.722 8.956 1.00 91.94 204 ILE A C 1
ATOM 1582 O O . ILE A 1 204 ? -18.520 -12.064 9.350 1.00 91.94 204 ILE A O 1
ATOM 1586 N N . ASN A 1 205 ? -16.822 -12.303 7.906 1.00 88.50 205 ASN A N 1
ATOM 1587 C CA . ASN A 1 205 ? -17.431 -13.343 7.065 1.00 88.50 205 ASN A CA 1
ATOM 1588 C C . ASN A 1 205 ? -18.865 -12.989 6.605 1.00 88.50 205 ASN A C 1
ATOM 1590 O O . ASN A 1 205 ? -19.764 -13.827 6.630 1.00 88.50 205 ASN A O 1
ATOM 1594 N N . GLY A 1 206 ? -19.091 -11.726 6.228 1.00 86.50 206 GLY A N 1
ATOM 1595 C CA . GLY A 1 206 ? -20.392 -11.228 5.763 1.00 86.50 206 GLY A CA 1
ATOM 1596 C C . GLY A 1 206 ? -21.418 -10.923 6.862 1.00 86.50 206 GLY A C 1
ATOM 1597 O O . GLY A 1 206 ? -22.482 -10.392 6.554 1.00 86.50 206 GLY A O 1
ATOM 1598 N N . GLN A 1 207 ? -21.113 -11.196 8.132 1.00 88.69 207 GLN A N 1
ATOM 1599 C CA . GLN A 1 207 ? -21.980 -10.868 9.265 1.00 88.69 207 GLN A CA 1
ATOM 1600 C C . GLN A 1 207 ? -21.511 -9.586 9.950 1.00 88.69 207 GLN A C 1
ATOM 1602 O O . GLN A 1 207 ? -20.315 -9.405 10.165 1.00 88.69 207 GLN A O 1
ATOM 1607 N N . CYS A 1 208 ? -22.445 -8.698 10.297 1.00 89.75 208 CYS A N 1
ATOM 1608 C CA . CYS A 1 208 ? -22.137 -7.503 11.082 1.00 89.75 208 CYS A CA 1
ATOM 1609 C C . CYS A 1 208 ? -21.756 -7.933 12.505 1.00 89.75 208 CYS A C 1
ATOM 1611 O O . CYS A 1 208 ? -22.579 -8.512 13.213 1.00 89.75 208 CYS A O 1
ATOM 1613 N N . PHE A 1 209 ? -20.499 -7.703 12.877 1.00 87.50 209 PHE A N 1
ATOM 1614 C CA . PHE A 1 209 ? -19.939 -8.073 14.175 1.00 87.50 209 PHE A CA 1
ATOM 1615 C C . PHE A 1 209 ? -19.980 -6.904 15.162 1.00 87.50 209 PHE A C 1
ATOM 1617 O O . PHE A 1 209 ? -20.262 -7.104 16.338 1.00 87.50 209 PHE A O 1
ATOM 1624 N N . VAL A 1 210 ? -19.726 -5.691 14.670 1.00 87.75 210 VAL A N 1
ATOM 1625 C CA . VAL A 1 210 ? -19.906 -4.437 15.408 1.00 87.75 210 VAL A CA 1
ATOM 1626 C C . VAL A 1 210 ? -20.692 -3.505 14.509 1.00 87.75 210 VAL A C 1
ATOM 1628 O O . VAL A 1 210 ? -20.295 -3.296 13.362 1.00 87.75 210 VAL A O 1
ATOM 1631 N N . LYS A 1 211 ? -21.779 -2.940 15.020 1.00 89.38 211 LYS A N 1
ATOM 1632 C CA . LYS A 1 211 ? -22.410 -1.782 14.395 1.00 89.38 211 LYS A CA 1
ATOM 1633 C C . LYS A 1 211 ? -21.760 -0.520 14.918 1.00 89.38 211 LYS A C 1
ATOM 1635 O O . LYS A 1 211 ? -21.499 -0.402 16.112 1.00 89.38 211 LYS A O 1
ATOM 1640 N N . GLY A 1 212 ? -21.610 0.482 14.065 1.00 84.75 212 GLY A N 1
ATOM 1641 C CA . GLY A 1 212 ? -21.159 1.799 14.505 1.00 84.75 212 GLY A CA 1
ATOM 1642 C C . GLY A 1 212 ? -22.079 2.463 15.533 1.00 84.75 212 GLY A C 1
ATOM 1643 O O . GLY A 1 212 ? -21.652 3.358 16.261 1.00 84.75 212 GLY A O 1
ATOM 1644 N N . THR A 1 213 ? -23.331 2.006 15.614 1.00 86.44 213 THR A N 1
ATOM 1645 C CA . THR A 1 213 ? -24.319 2.418 16.619 1.00 86.44 213 THR A CA 1
ATOM 1646 C C . THR A 1 213 ? -24.270 1.605 17.911 1.00 86.44 213 THR A C 1
ATOM 1648 O O . THR A 1 213 ? -25.007 1.932 18.842 1.00 86.44 213 THR A O 1
ATOM 1651 N N . ASP A 1 214 ? -23.486 0.525 17.973 1.00 83.62 214 ASP A N 1
ATOM 1652 C CA . ASP A 1 214 ? -23.394 -0.277 19.188 1.00 83.62 214 ASP A CA 1
ATOM 1653 C C . ASP A 1 214 ? -22.805 0.572 20.314 1.00 83.62 214 ASP A C 1
ATOM 1655 O O . ASP A 1 214 ? -21.826 1.306 20.156 1.00 83.62 214 ASP A O 1
ATOM 1659 N N . THR A 1 215 ? -23.447 0.494 21.476 1.00 77.44 215 THR A N 1
ATOM 1660 C CA . THR A 1 215 ? -22.983 1.193 22.672 1.00 77.44 215 THR A CA 1
ATOM 1661 C C . THR A 1 215 ? -21.640 0.599 23.092 1.00 77.44 215 THR A C 1
ATOM 1663 O O . THR A 1 215 ? -21.478 -0.622 23.097 1.00 77.44 215 THR A O 1
ATOM 1666 N N . SER A 1 216 ? -20.667 1.450 23.433 1.00 79.88 216 SER A N 1
ATOM 1667 C CA . SER A 1 216 ? -19.340 1.000 23.866 1.00 79.88 216 SER A CA 1
ATOM 1668 C C . SER A 1 216 ? -19.465 -0.033 24.984 1.00 79.88 216 SER A C 1
ATOM 1670 O O . SER A 1 216 ? -20.256 0.147 25.911 1.00 79.88 216 SER A O 1
ATOM 1672 N N . ILE A 1 217 ? -18.643 -1.087 24.955 1.00 76.62 217 ILE A N 1
ATOM 1673 C CA . ILE A 1 217 ? -18.615 -2.088 26.030 1.00 76.62 217 ILE A CA 1
ATOM 1674 C C . ILE A 1 217 ? -18.379 -1.437 27.400 1.00 76.62 217 ILE A C 1
ATOM 1676 O O . ILE A 1 217 ? -18.934 -1.885 28.396 1.00 76.62 217 ILE A O 1
ATOM 1680 N N . PHE A 1 218 ? -17.626 -0.334 27.457 1.00 75.75 218 PHE A N 1
ATOM 1681 C CA . PHE A 1 218 ? -17.418 0.425 28.691 1.00 75.75 218 PHE A CA 1
ATOM 1682 C C . PHE A 1 218 ? -18.681 1.155 29.157 1.00 75.75 218 PHE A C 1
ATOM 1684 O O . PHE A 1 218 ? -18.954 1.194 30.357 1.00 75.75 218 PHE A O 1
ATOM 1691 N N . ASP A 1 219 ? -19.470 1.689 28.225 1.00 81.06 219 ASP A N 1
ATOM 1692 C CA . ASP A 1 219 ? -20.747 2.336 28.530 1.00 81.06 219 ASP A CA 1
ATOM 1693 C C . ASP A 1 219 ? -21.783 1.306 28.993 1.00 81.06 219 ASP A C 1
ATOM 1695 O O . ASP A 1 219 ? -22.495 1.542 29.970 1.00 81.06 219 ASP A O 1
ATOM 1699 N N . GLU A 1 220 ? -21.810 0.128 28.370 1.00 80.81 220 GLU A N 1
ATOM 1700 C CA . GLU A 1 220 ? -22.673 -0.984 28.772 1.00 80.81 220 GLU A CA 1
ATOM 1701 C C . GLU A 1 220 ? -22.269 -1.553 30.142 1.00 80.81 220 GLU A C 1
ATOM 1703 O O . GLU A 1 220 ? -23.120 -1.744 31.013 1.00 80.81 220 GLU A O 1
ATOM 1708 N N . ILE A 1 221 ? -20.967 -1.731 30.392 1.00 75.56 221 ILE A N 1
ATOM 1709 C CA . ILE A 1 221 ? -20.434 -2.105 31.711 1.00 75.56 221 ILE A CA 1
ATOM 1710 C C . ILE A 1 221 ? -20.849 -1.070 32.761 1.00 75.56 221 ILE A C 1
ATOM 1712 O O . ILE A 1 221 ? -21.344 -1.439 33.826 1.00 75.56 221 ILE A O 1
ATOM 1716 N N . LYS A 1 222 ? -20.705 0.229 32.473 1.00 81.19 222 LYS A N 1
ATOM 1717 C CA . LYS A 1 222 ? -21.128 1.305 33.381 1.00 81.19 222 LYS A CA 1
ATOM 1718 C C . LYS A 1 222 ? -22.633 1.252 33.646 1.00 81.19 222 LYS A C 1
ATOM 1720 O O . LYS A 1 222 ? -23.048 1.381 34.799 1.00 81.19 222 LYS A O 1
ATOM 1725 N N . ARG A 1 223 ? -23.445 1.026 32.609 1.00 83.31 223 ARG A N 1
ATOM 1726 C CA . ARG A 1 223 ? -24.907 0.910 32.701 1.00 83.31 223 ARG A CA 1
ATOM 1727 C C . ARG A 1 223 ? -25.334 -0.261 33.587 1.00 83.31 223 ARG A C 1
ATOM 1729 O O . ARG A 1 223 ? -26.251 -0.095 34.387 1.00 83.31 223 ARG A O 1
ATOM 1736 N N . GLN A 1 224 ? -24.676 -1.415 33.474 1.00 80.25 224 GLN A N 1
ATOM 1737 C CA . GLN A 1 224 ? -25.026 -2.608 34.251 1.00 80.25 224 GLN A CA 1
ATOM 1738 C C . GLN A 1 224 ? -24.452 -2.609 35.672 1.00 80.25 224 GLN A C 1
ATOM 1740 O O . GLN A 1 224 ? -25.137 -3.008 36.614 1.00 80.25 224 GLN A O 1
ATOM 1745 N N . LEU A 1 225 ? -23.213 -2.147 35.857 1.00 79.94 225 LEU A N 1
ATOM 1746 C CA . LEU A 1 225 ? -22.560 -2.169 37.167 1.00 79.94 225 LEU A CA 1
ATOM 1747 C C . LEU A 1 225 ? -23.043 -1.055 38.096 1.00 79.94 225 LEU A C 1
ATOM 1749 O O . LEU A 1 225 ? -23.058 -1.269 39.309 1.00 79.94 225 LEU A O 1
ATOM 1753 N N . LYS A 1 226 ? -23.468 0.107 37.571 1.00 81.88 226 LYS A N 1
ATOM 1754 C CA . LYS A 1 226 ? -23.935 1.227 38.407 1.00 81.88 226 LYS A CA 1
ATOM 1755 C C . LYS A 1 226 ? -25.084 0.792 39.340 1.00 81.88 226 LYS A C 1
ATOM 1757 O O . LYS A 1 226 ? -24.899 0.918 40.546 1.00 81.88 226 LYS A O 1
ATOM 1762 N N . PRO A 1 227 ? -26.203 0.199 38.876 1.00 79.12 227 PRO A N 1
ATOM 1763 C CA . PRO A 1 227 ? -27.272 -0.265 39.768 1.00 79.12 227 PRO A CA 1
ATOM 1764 C C . PRO A 1 227 ? -26.827 -1.315 40.796 1.00 79.12 227 PRO A C 1
ATOM 1766 O O . PRO A 1 227 ? -27.274 -1.276 41.939 1.00 79.12 227 PRO A O 1
ATOM 1769 N N . TYR A 1 228 ? -25.934 -2.235 40.417 1.00 78.50 228 TYR A N 1
ATOM 1770 C CA . TYR A 1 228 ? -25.447 -3.291 41.310 1.00 78.50 228 TYR A CA 1
ATOM 1771 C C . TYR A 1 228 ? -24.587 -2.735 42.452 1.00 78.50 228 TYR A C 1
ATOM 1773 O O . TYR A 1 228 ? -24.843 -3.024 43.620 1.00 78.50 228 TYR A O 1
ATOM 1781 N N . ILE A 1 229 ? -23.606 -1.883 42.132 1.00 77.56 229 ILE A N 1
ATOM 1782 C CA . ILE A 1 229 ? -22.769 -1.208 43.135 1.00 77.56 229 ILE A CA 1
ATOM 1783 C C . ILE A 1 229 ? -23.639 -0.318 44.032 1.00 77.56 229 ILE A C 1
ATOM 1785 O O . ILE A 1 229 ? -23.469 -0.326 45.249 1.00 77.56 229 ILE A O 1
ATOM 1789 N N . LEU A 1 230 ? -24.616 0.390 43.455 1.00 72.06 230 LEU A N 1
ATOM 1790 C CA . LEU A 1 230 ? -25.583 1.183 44.217 1.00 72.06 230 LEU A CA 1
ATOM 1791 C C . LEU A 1 230 ? -26.395 0.318 45.189 1.00 72.06 230 LEU A C 1
ATOM 1793 O O . LEU A 1 230 ? -26.536 0.685 46.353 1.00 72.06 230 LEU A O 1
ATOM 1797 N N . GLY A 1 231 ? -26.869 -0.849 44.751 1.00 75.12 231 GLY A N 1
ATOM 1798 C CA . GLY A 1 231 ? -27.563 -1.810 45.609 1.00 75.12 231 GLY A CA 1
ATOM 1799 C C . GLY A 1 231 ? -26.687 -2.332 46.752 1.00 75.12 231 GLY A C 1
ATOM 1800 O O . GLY A 1 231 ? -27.166 -2.465 47.874 1.00 75.12 231 GLY A O 1
ATOM 1801 N N . LEU A 1 232 ? -25.395 -2.566 46.501 1.00 74.06 232 LEU A N 1
ATOM 1802 C CA . LEU A 1 232 ? -24.443 -2.982 47.538 1.00 74.06 232 LEU A CA 1
ATOM 1803 C C . LEU A 1 232 ? -24.162 -1.888 48.576 1.00 74.06 232 LEU A C 1
ATOM 1805 O O . LEU A 1 232 ? -23.874 -2.212 49.728 1.00 74.06 232 LEU A O 1
ATOM 1809 N N . LEU A 1 233 ? -24.219 -0.615 48.184 1.00 69.19 233 LEU A N 1
ATOM 1810 C CA . LEU A 1 233 ? -23.998 0.527 49.077 1.00 69.19 233 LEU A CA 1
ATOM 1811 C C . LEU A 1 233 ? -25.271 0.947 49.830 1.00 69.19 233 LEU A C 1
ATOM 1813 O O . LEU A 1 233 ? -25.179 1.570 50.893 1.00 69.19 233 LEU A O 1
ATOM 1817 N N . LEU A 1 234 ? -26.452 0.588 49.318 1.00 67.62 234 LEU A N 1
ATOM 1818 C CA . LEU A 1 234 ? -27.739 0.916 49.923 1.00 67.62 234 LEU A CA 1
ATOM 1819 C C . LEU A 1 234 ? -27.842 0.312 51.336 1.00 67.62 234 LEU A C 1
ATOM 1821 O O . LEU A 1 234 ? -27.839 -0.904 51.515 1.00 67.62 234 LEU A O 1
ATOM 1825 N N . GLY A 1 235 ? -27.932 1.166 52.358 1.00 63.56 235 GLY A N 1
ATOM 1826 C CA . GLY A 1 235 ? -28.070 0.727 53.751 1.00 63.56 235 GLY A CA 1
ATOM 1827 C C . GLY A 1 235 ? -26.774 0.242 54.416 1.00 63.56 235 GLY A C 1
ATOM 1828 O O . GLY A 1 235 ? -26.829 -0.275 55.531 1.00 63.56 235 GLY A O 1
ATOM 1829 N N . ARG A 1 236 ? -25.609 0.427 53.778 1.00 67.31 236 ARG A N 1
ATOM 1830 C CA . ARG A 1 236 ? -24.282 0.187 54.386 1.00 67.31 236 ARG A CA 1
ATOM 1831 C C . ARG A 1 236 ? -23.561 1.470 54.804 1.00 67.31 236 ARG A C 1
ATOM 1833 O O . ARG A 1 236 ? -22.378 1.439 55.134 1.00 67.31 236 ARG A O 1
ATOM 1840 N N . THR A 1 237 ? -24.257 2.601 54.786 1.00 71.06 237 THR A N 1
ATOM 1841 C CA . THR A 1 237 ? -23.729 3.874 55.278 1.00 71.06 237 THR A CA 1
ATOM 1842 C C . THR A 1 237 ? -23.706 3.901 56.802 1.00 71.06 237 THR A C 1
ATOM 1844 O O . THR A 1 237 ? -24.486 3.213 57.467 1.00 71.06 237 THR A O 1
ATOM 1847 N N . MET A 1 238 ? -22.781 4.691 57.353 1.00 73.44 238 MET A N 1
ATOM 1848 C CA . MET A 1 238 ? -22.588 4.844 58.794 1.00 73.44 238 MET A CA 1
ATOM 1849 C C . MET A 1 238 ? -23.905 5.231 59.480 1.00 73.44 238 MET A C 1
ATOM 1851 O O . MET A 1 238 ? -24.573 6.179 59.063 1.00 73.44 238 MET A O 1
ATOM 1855 N N . VAL A 1 239 ? -24.253 4.506 60.546 1.00 84.81 239 VAL A N 1
ATOM 1856 C CA . VAL A 1 239 ? -25.378 4.850 61.419 1.00 84.81 239 VAL A CA 1
ATOM 1857 C C . VAL A 1 239 ? -24.863 5.731 62.550 1.00 84.81 239 VAL A C 1
ATOM 1859 O O . VAL A 1 239 ? -23.875 5.397 63.202 1.00 84.81 239 VAL A O 1
ATOM 1862 N N . ARG A 1 240 ? -25.520 6.865 62.782 1.00 88.56 240 ARG A N 1
ATOM 1863 C CA . ARG A 1 240 ? -25.147 7.854 63.800 1.00 88.56 240 ARG A CA 1
ATOM 1864 C C . ARG A 1 240 ? -26.349 8.187 64.663 1.00 88.56 240 ARG A C 1
ATOM 1866 O O . ARG A 1 240 ? -27.468 8.187 64.169 1.00 88.56 240 ARG A O 1
ATOM 1873 N N . SER A 1 241 ? -26.129 8.497 65.934 1.00 89.94 241 SER A N 1
ATOM 1874 C CA . SER A 1 241 ? -27.204 8.924 66.830 1.00 89.94 241 SER A CA 1
ATOM 1875 C C . SER A 1 241 ? -27.232 10.447 66.939 1.00 89.94 241 SER A C 1
ATOM 1877 O O . SER A 1 241 ? -26.182 11.091 67.034 1.00 89.94 241 SER A O 1
ATOM 1879 N N . ALA A 1 242 ? -28.423 11.040 66.906 1.00 91.44 242 ALA A N 1
ATOM 1880 C CA . ALA A 1 242 ? -28.588 12.482 67.027 1.00 91.44 242 ALA A CA 1
ATOM 1881 C C . ALA A 1 242 ? -29.883 12.873 67.730 1.00 91.44 242 ALA A C 1
ATOM 1883 O O . ALA A 1 242 ? -30.878 12.145 67.720 1.00 91.44 242 ALA A O 1
ATOM 1884 N N . ASN A 1 243 ? -29.885 14.082 68.280 1.00 90.88 243 ASN A N 1
ATOM 1885 C CA . ASN A 1 243 ? -31.113 14.759 68.657 1.00 90.88 243 ASN A CA 1
ATOM 1886 C C . ASN A 1 243 ? -31.624 15.586 67.468 1.00 90.88 243 ASN A C 1
ATOM 1888 O O . ASN A 1 243 ? -30.844 16.208 66.740 1.00 90.88 243 ASN A O 1
ATOM 1892 N N . LEU A 1 244 ? -32.939 15.588 67.265 1.00 92.56 244 LEU A N 1
ATOM 1893 C CA . LEU A 1 244 ? -33.582 16.305 66.168 1.00 92.56 244 LEU A CA 1
ATOM 1894 C C . LEU A 1 244 ? -34.315 17.537 66.687 1.00 92.56 244 LEU A C 1
ATOM 1896 O O . LEU A 1 244 ? -34.858 17.536 67.789 1.00 92.56 244 LEU A O 1
ATOM 1900 N N . ARG A 1 245 ? -34.369 18.574 65.849 1.00 91.19 245 ARG A N 1
ATOM 1901 C CA . ARG A 1 245 ? -35.126 19.807 66.120 1.00 91.19 245 ARG A CA 1
ATOM 1902 C C . ARG A 1 245 ? -36.639 19.579 66.082 1.00 91.19 245 ARG A C 1
ATOM 1904 O O . ARG A 1 245 ? -37.395 20.386 66.611 1.00 91.19 245 ARG A O 1
ATOM 1911 N N . GLU A 1 246 ? -37.070 18.490 65.454 1.00 90.94 246 GLU A N 1
ATOM 1912 C CA . GLU A 1 246 ? -38.466 18.102 65.283 1.00 90.94 246 GLU A CA 1
ATOM 1913 C C . GLU A 1 246 ? -38.653 16.595 65.508 1.00 90.94 246 GLU A C 1
ATOM 1915 O O . GLU A 1 246 ? -37.692 15.822 65.512 1.00 90.94 246 GLU A O 1
ATOM 1920 N N . LYS A 1 247 ? -39.898 16.168 65.744 1.00 90.44 247 LYS A N 1
ATOM 1921 C CA . LYS A 1 247 ? -40.223 14.744 65.883 1.00 90.44 247 LYS A CA 1
ATOM 1922 C C . LYS A 1 247 ? -40.211 14.077 64.509 1.00 90.44 247 LYS A C 1
ATOM 1924 O O . LYS A 1 247 ? -40.770 14.626 63.567 1.00 90.44 247 LYS A O 1
ATOM 1929 N N . ALA A 1 248 ? -39.642 12.879 64.440 1.00 92.94 248 ALA A N 1
ATOM 1930 C CA . ALA A 1 248 ? -39.633 12.046 63.244 1.00 92.94 248 ALA A CA 1
ATOM 1931 C C . ALA A 1 248 ? -40.047 10.609 63.591 1.00 92.94 248 ALA A C 1
ATOM 1933 O O . ALA A 1 248 ? -39.942 10.178 64.744 1.00 92.94 248 ALA A O 1
ATOM 1934 N N . SER A 1 249 ? -40.520 9.871 62.598 1.00 93.56 249 SER A N 1
ATOM 1935 C CA . SER A 1 249 ? -40.883 8.460 62.706 1.00 93.56 249 SER A CA 1
ATOM 1936 C C . SER A 1 249 ? -39.798 7.575 62.100 1.00 93.56 249 SER A C 1
ATOM 1938 O O . SER A 1 249 ? -39.023 7.998 61.244 1.00 93.56 249 SER A O 1
ATOM 1940 N N . ILE A 1 250 ? -39.736 6.317 62.541 1.00 92.31 250 ILE A N 1
ATOM 1941 C CA . ILE A 1 250 ? -38.857 5.318 61.923 1.00 92.31 250 ILE A CA 1
ATOM 1942 C C . ILE A 1 250 ? -39.266 5.153 60.454 1.00 92.31 250 ILE A C 1
ATOM 1944 O O . ILE A 1 250 ? -40.440 4.958 60.155 1.00 92.31 250 ILE A O 1
ATOM 1948 N N . GLY A 1 251 ? -38.290 5.230 59.550 1.00 88.19 251 GLY A N 1
ATOM 1949 C CA . GLY A 1 251 ? -38.481 5.193 58.100 1.00 88.19 251 GLY A CA 1
ATOM 1950 C C . GLY A 1 251 ? -38.469 6.566 57.422 1.00 88.19 251 GLY A C 1
ATOM 1951 O O . GLY A 1 251 ? -38.187 6.625 56.222 1.00 88.19 251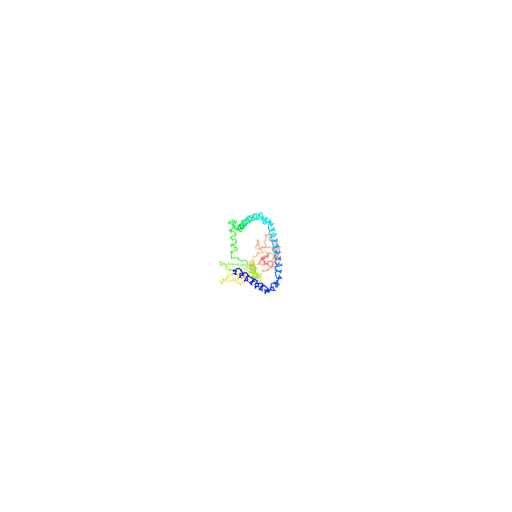 GLY A O 1
ATOM 1952 N N . ASP A 1 252 ? -38.688 7.655 58.167 1.00 93.38 252 ASP A N 1
ATOM 1953 C CA . ASP A 1 252 ? -38.685 9.009 57.605 1.00 93.38 252 ASP A CA 1
ATOM 1954 C C . ASP A 1 252 ? -37.308 9.366 57.034 1.00 93.38 252 ASP A C 1
ATOM 1956 O O . ASP A 1 252 ? -36.269 8.973 57.571 1.00 93.38 252 ASP A O 1
ATOM 1960 N N . ILE A 1 253 ? -37.293 10.133 55.939 1.00 91.94 253 ILE A N 1
ATOM 1961 C CA . ILE A 1 253 ? -36.073 10.739 55.398 1.00 91.94 253 ILE A CA 1
ATOM 1962 C C . ILE A 1 253 ? -36.111 12.233 55.691 1.00 91.94 253 ILE A C 1
ATOM 1964 O O . ILE A 1 253 ? -36.958 12.947 55.160 1.00 91.94 253 ILE A O 1
ATOM 1968 N N . ILE A 1 254 ? -35.151 12.698 56.481 1.00 92.56 254 ILE A N 1
ATOM 1969 C CA . ILE A 1 254 ? -34.972 14.106 56.828 1.00 92.56 254 ILE A CA 1
ATOM 1970 C C . ILE A 1 254 ? -33.764 14.694 56.097 1.00 92.56 254 ILE A C 1
ATOM 1972 O O . ILE A 1 254 ? -32.854 13.978 55.668 1.00 92.56 254 ILE A O 1
ATOM 1976 N N . THR A 1 255 ? -33.731 16.013 55.973 1.00 92.00 255 THR A N 1
ATOM 1977 C CA . THR A 1 255 ? -32.532 16.763 55.591 1.00 92.00 255 THR A CA 1
ATOM 1978 C C . THR A 1 255 ? -31.682 17.054 56.830 1.00 92.00 255 THR A C 1
ATOM 1980 O O . THR A 1 255 ? -32.186 17.133 57.953 1.00 92.00 255 THR A O 1
ATOM 1983 N N . GLY A 1 256 ? -30.364 17.154 56.658 1.00 90.12 256 GLY A N 1
ATOM 1984 C CA . GLY A 1 256 ? -29.427 17.265 57.775 1.00 90.12 256 GLY A CA 1
ATOM 1985 C C . GLY A 1 256 ? -29.557 18.541 58.613 1.00 90.12 256 GLY A C 1
ATOM 1986 O O . GLY A 1 256 ? -29.134 18.551 59.764 1.00 90.12 256 GLY A O 1
ATOM 1987 N N . ASP A 1 257 ? -30.169 19.603 58.089 1.00 91.19 257 ASP A N 1
ATOM 1988 C CA . ASP A 1 257 ? -30.483 20.842 58.819 1.00 91.19 257 ASP A CA 1
ATOM 1989 C C . ASP A 1 257 ? -31.492 20.633 59.965 1.00 91.19 257 ASP A C 1
ATOM 1991 O O . ASP A 1 257 ? -31.533 21.414 60.920 1.00 91.19 257 ASP A O 1
ATOM 1995 N N . LYS A 1 258 ? -32.266 19.542 59.917 1.00 93.81 258 LYS A N 1
ATOM 1996 C CA . LYS A 1 258 ? -33.207 19.137 60.973 1.00 93.81 258 LYS A CA 1
ATOM 1997 C C . LYS A 1 258 ? -32.530 18.496 62.180 1.00 93.81 258 LYS A C 1
ATOM 1999 O O . LYS A 1 258 ? -33.160 18.319 63.225 1.00 93.81 258 LYS A O 1
ATOM 2004 N N . ILE A 1 259 ? -31.243 18.185 62.069 1.00 92.75 259 ILE A N 1
ATOM 2005 C CA . ILE A 1 259 ? -30.445 17.646 63.163 1.00 92.75 259 ILE A CA 1
ATOM 2006 C C . ILE A 1 259 ? -30.031 18.807 64.079 1.00 92.75 259 ILE A C 1
ATOM 2008 O O . ILE A 1 259 ? -29.506 19.831 63.636 1.00 92.75 259 ILE A O 1
ATOM 2012 N N . ALA A 1 260 ? -30.313 18.678 65.376 1.00 89.69 260 ALA A N 1
ATOM 2013 C CA . ALA A 1 260 ? -29.935 19.684 66.364 1.00 89.69 260 ALA A CA 1
ATOM 2014 C C . ALA A 1 260 ? -28.443 19.557 66.702 1.00 89.69 260 ALA A C 1
ATOM 2016 O O . ALA A 1 260 ? -27.699 20.533 66.615 1.00 89.69 260 ALA A O 1
ATOM 2017 N N . TYR A 1 261 ? -28.018 18.341 67.043 1.00 88.81 261 TYR A N 1
ATOM 2018 C CA . TYR A 1 261 ? -26.637 17.966 67.341 1.00 88.81 261 TYR A CA 1
ATOM 2019 C C . TYR A 1 261 ? -26.502 16.438 67.318 1.00 88.81 261 TYR A C 1
ATOM 2021 O O . TYR A 1 261 ? -27.471 15.712 67.565 1.00 88.81 261 TYR A O 1
ATOM 2029 N N . TRP A 1 262 ? -25.297 15.946 67.030 1.00 89.56 262 TRP A N 1
ATOM 2030 C CA . TRP A 1 262 ? -24.977 14.524 67.183 1.00 89.56 262 TRP A CA 1
ATOM 2031 C C . TRP A 1 262 ? -24.844 14.187 68.667 1.00 89.56 262 TRP A C 1
ATOM 2033 O O . TRP A 1 262 ? -24.246 14.963 69.400 1.00 89.56 262 TRP A O 1
ATOM 2043 N N . ALA A 1 263 ? -25.411 13.064 69.105 1.00 86.94 263 ALA A N 1
ATOM 2044 C CA . ALA A 1 263 ? -25.347 12.618 70.495 1.00 86.94 263 ALA A CA 1
ATOM 2045 C C . ALA A 1 263 ? -25.624 11.119 70.591 1.00 86.94 263 ALA A C 1
ATOM 2047 O O . ALA A 1 263 ? -26.586 10.634 69.995 1.00 86.94 263 ALA A O 1
ATOM 2048 N N . TYR A 1 264 ? -24.833 10.405 71.388 1.00 86.50 264 TYR A N 1
ATOM 2049 C CA . TYR A 1 264 ? -24.980 8.965 71.605 1.00 86.50 264 TYR A CA 1
ATOM 2050 C C . TYR A 1 264 ? -25.547 8.663 72.998 1.00 86.50 264 TYR A C 1
ATOM 2052 O O . TYR A 1 264 ? -25.272 9.412 73.943 1.00 86.50 264 TYR A O 1
ATOM 2060 N N . PRO A 1 265 ? -26.358 7.600 73.138 1.00 85.81 265 PRO A N 1
ATOM 2061 C CA . PRO A 1 265 ? -26.893 7.202 74.433 1.00 85.81 265 PRO A CA 1
ATOM 2062 C C . PRO A 1 265 ? -25.777 6.691 75.350 1.00 85.81 265 PRO A C 1
ATOM 2064 O O . PRO A 1 265 ? -24.896 5.952 74.919 1.00 85.81 265 PRO A O 1
ATOM 2067 N N . SER A 1 266 ? -25.844 7.064 76.623 1.00 84.25 266 SER A N 1
ATOM 2068 C CA . SER A 1 266 ? -24.971 6.589 77.696 1.00 84.25 266 SER A CA 1
ATOM 2069 C C . SER A 1 266 ? -25.794 6.401 78.969 1.00 84.25 266 SER A C 1
ATOM 2071 O O . SER A 1 266 ? -26.723 7.168 79.218 1.00 84.25 266 SER A O 1
ATOM 2073 N N . GLU A 1 267 ? -25.500 5.373 79.756 1.00 83.25 267 GLU A N 1
ATOM 2074 C CA . GLU A 1 267 ? -26.197 5.108 81.016 1.00 83.25 267 GLU A CA 1
ATOM 2075 C C . GLU A 1 267 ? -25.615 5.982 82.133 1.00 83.25 267 GLU A C 1
ATOM 2077 O O . GLU A 1 267 ? -24.400 6.047 82.329 1.00 83.25 267 GLU A O 1
ATOM 2082 N N . ASN A 1 268 ? -26.481 6.689 82.857 1.00 80.31 268 ASN A N 1
ATOM 2083 C CA . ASN A 1 268 ? -26.072 7.497 83.999 1.00 80.31 268 ASN A CA 1
ATOM 2084 C C . ASN A 1 268 ? -25.979 6.657 85.287 1.00 80.31 268 ASN A C 1
ATOM 2086 O O . ASN A 1 268 ? -26.420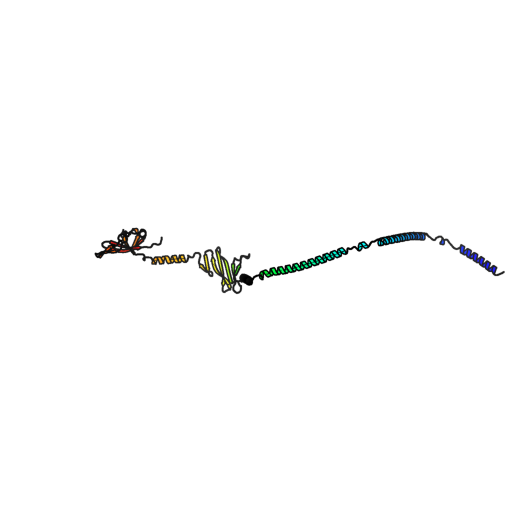 5.513 85.340 1.00 80.31 268 ASN A O 1
ATOM 2090 N N . GLY A 1 269 ? -25.452 7.245 86.367 1.00 78.81 269 GLY A N 1
ATOM 2091 C CA . GLY A 1 269 ? -25.294 6.559 87.660 1.00 78.81 269 GLY A CA 1
ATOM 2092 C C . GLY A 1 269 ? -26.597 6.079 88.322 1.00 78.81 269 GLY A C 1
ATOM 2093 O O . GLY A 1 269 ? -26.534 5.356 89.311 1.00 78.81 269 GLY A O 1
ATOM 2094 N N . SER A 1 270 ? -27.760 6.458 87.782 1.00 80.75 270 SER A N 1
ATOM 2095 C CA . SER A 1 270 ? -29.089 6.021 88.230 1.00 80.75 270 SER A CA 1
ATOM 2096 C C . SER A 1 270 ? -29.711 4.954 87.316 1.00 80.75 270 SER A C 1
ATOM 2098 O O . SER A 1 270 ? -30.878 4.616 87.498 1.00 80.75 270 SER A O 1
ATOM 2100 N N . GLY A 1 271 ? -28.973 4.456 86.319 1.00 78.75 271 GLY A N 1
ATOM 2101 C CA . GLY A 1 271 ? -29.432 3.433 85.378 1.00 78.75 271 GLY A CA 1
ATOM 2102 C C . GLY A 1 271 ? -30.323 3.941 84.239 1.00 78.75 271 GLY A C 1
ATOM 2103 O O . GLY A 1 271 ? -30.905 3.150 83.500 1.00 78.75 271 GLY A O 1
ATOM 2104 N N . TYR A 1 272 ? -30.467 5.262 84.079 1.00 82.94 272 TYR A N 1
ATOM 2105 C CA . TYR A 1 272 ? -31.241 5.850 82.983 1.00 82.94 272 TYR A CA 1
ATOM 2106 C C . TYR A 1 272 ? -30.336 6.226 81.813 1.00 82.94 272 TYR A C 1
ATOM 2108 O O . TYR A 1 272 ? -29.238 6.749 82.001 1.00 82.94 272 TYR A O 1
ATOM 2116 N N . ILE A 1 273 ? -30.838 6.050 80.589 1.00 82.44 273 ILE A N 1
ATOM 2117 C CA . ILE A 1 273 ? -30.148 6.523 79.387 1.00 82.44 273 ILE A CA 1
ATOM 2118 C C . ILE A 1 273 ? -30.201 8.059 79.341 1.00 82.44 273 ILE A C 1
ATOM 2120 O O . ILE A 1 273 ? -31.271 8.665 79.388 1.00 82.44 273 ILE A O 1
ATOM 2124 N N . SER A 1 274 ? -29.052 8.701 79.200 1.00 80.44 274 SER A N 1
ATOM 2125 C CA . SER A 1 274 ? -28.899 10.121 78.882 1.00 80.44 274 SER A CA 1
ATOM 2126 C C . SER A 1 274 ? -28.030 10.287 77.635 1.00 80.44 274 SER A C 1
ATOM 2128 O O . SER A 1 274 ? -27.474 9.319 77.120 1.00 80.44 274 SER A O 1
ATOM 2130 N N . ALA A 1 275 ? -27.894 11.508 77.116 1.00 75.12 275 ALA A N 1
ATOM 2131 C CA . ALA A 1 275 ? -26.819 11.770 76.159 1.00 75.12 275 ALA A CA 1
ATOM 2132 C C . ALA A 1 275 ? -25.453 11.620 76.856 1.00 75.12 275 ALA A C 1
ATOM 2134 O O . ALA A 1 275 ? -25.324 11.951 78.037 1.00 75.12 275 ALA A O 1
ATOM 2135 N N . SER A 1 276 ? -24.453 11.114 76.135 1.00 72.56 276 SER A N 1
ATOM 2136 C CA . SER A 1 276 ? -23.081 10.966 76.631 1.00 72.56 276 SER A CA 1
ATOM 2137 C C . SER A 1 276 ? -22.449 12.308 77.032 1.00 72.56 276 SER A C 1
ATOM 2139 O O . SER A 1 276 ? -22.475 13.263 76.256 1.00 72.56 276 SER A O 1
ATOM 2141 N N . ALA A 1 277 ? -21.841 12.351 78.226 1.00 61.38 277 ALA A N 1
ATOM 2142 C CA . ALA A 1 277 ? -21.231 13.540 78.836 1.00 61.38 277 ALA A CA 1
ATOM 2143 C C . ALA A 1 277 ? -19.819 13.888 78.335 1.00 61.38 277 ALA A C 1
ATOM 2145 O O . ALA A 1 277 ? -19.300 14.970 78.619 1.00 61.38 277 ALA A O 1
ATOM 2146 N N . THR A 1 278 ? -19.181 12.999 77.576 1.00 58.69 278 THR A N 1
ATOM 2147 C CA . THR A 1 278 ? -17.819 13.189 77.066 1.00 58.69 278 THR A CA 1
ATOM 2148 C C . THR A 1 278 ? -17.830 14.029 75.790 1.00 58.69 278 THR A C 1
ATOM 2150 O O . THR A 1 278 ? -17.946 13.465 74.715 1.00 58.69 278 THR A O 1
ATOM 2153 N N . GLN A 1 279 ? -17.739 15.364 75.896 1.00 51.03 279 GLN A N 1
ATOM 2154 C CA . GLN A 1 279 ? -17.560 16.353 74.798 1.00 51.03 279 GLN A CA 1
ATOM 2155 C C . GLN A 1 279 ? -18.525 16.287 73.582 1.00 51.03 279 GLN A C 1
ATOM 2157 O O . GLN A 1 279 ? -18.482 17.156 72.716 1.00 51.03 279 GLN A O 1
ATOM 2162 N N . GLU A 1 280 ? -19.449 15.330 73.535 1.00 50.06 280 GLU A N 1
ATOM 2163 C CA . GLU A 1 280 ? -20.347 15.048 72.413 1.00 50.06 280 GLU A CA 1
ATOM 2164 C C . GLU A 1 280 ? -21.745 15.647 72.584 1.00 50.06 280 GLU A C 1
ATOM 2166 O O . GLU A 1 280 ? -22.563 15.545 71.680 1.00 50.06 280 GLU A O 1
ATOM 2171 N N . HIS A 1 281 ? -22.033 16.348 73.684 1.00 50.25 281 HIS A N 1
ATOM 2172 C CA . HIS A 1 281 ? -23.299 17.076 73.836 1.00 50.25 281 HIS A CA 1
ATOM 2173 C C . HIS A 1 281 ? -23.501 18.204 72.805 1.00 50.25 281 HIS A C 1
ATOM 2175 O O . HIS A 1 281 ? -24.580 18.790 72.744 1.00 50.25 281 HIS A O 1
ATOM 2181 N N . THR A 1 282 ? -22.483 18.532 72.004 1.00 53.78 282 THR A N 1
ATOM 2182 C CA . THR A 1 282 ? -22.473 19.702 71.116 1.00 53.78 282 THR A CA 1
ATOM 2183 C C . THR A 1 282 ? -21.608 19.507 69.867 1.00 53.78 282 THR A C 1
ATOM 2185 O O . THR A 1 282 ? -21.015 20.467 69.369 1.00 53.78 282 THR A O 1
ATOM 2188 N N . MET A 1 283 ? -21.538 18.300 69.291 1.00 67.00 283 MET A N 1
ATOM 2189 C CA . MET A 1 283 ? -21.003 18.192 67.928 1.00 67.00 283 MET A CA 1
ATOM 2190 C C . MET A 1 283 ? -22.012 18.815 66.962 1.00 67.00 283 MET A C 1
ATOM 2192 O O . MET A 1 283 ? -22.950 18.160 66.494 1.00 67.00 283 MET A O 1
ATOM 2196 N N . ALA A 1 284 ? -21.825 20.109 66.702 1.00 77.25 284 ALA A N 1
ATOM 2197 C CA . ALA A 1 284 ? -22.578 20.842 65.705 1.00 77.25 284 ALA A CA 1
ATOM 2198 C C . ALA A 1 284 ? -22.548 20.070 64.384 1.00 77.25 284 ALA A C 1
ATOM 2200 O O . ALA A 1 284 ? -21.535 19.488 63.981 1.00 77.25 284 ALA A O 1
ATOM 2201 N N . VAL A 1 285 ? -23.690 20.037 63.712 1.00 85.62 285 VAL A N 1
ATOM 2202 C CA . VAL A 1 285 ? -23.800 19.379 62.416 1.00 85.62 285 VAL A CA 1
ATOM 2203 C C . VAL A 1 285 ? -22.920 20.150 61.434 1.00 85.62 285 VAL A C 1
ATOM 2205 O O . VAL A 1 285 ? -23.118 21.346 61.232 1.00 85.62 285 VAL A O 1
ATOM 2208 N N . SER A 1 286 ? -21.920 19.486 60.846 1.00 86.75 286 SER A N 1
ATOM 2209 C CA . SER A 1 286 ? -21.070 20.114 59.830 1.00 86.75 286 SER A CA 1
ATOM 2210 C C . SER A 1 286 ? -21.910 20.582 58.639 1.00 86.75 286 SER A C 1
ATOM 2212 O O . SER A 1 286 ? -22.939 19.981 58.325 1.00 86.75 286 SER A O 1
ATOM 2214 N N . ALA A 1 287 ? -21.452 21.618 57.930 1.00 87.25 287 ALA A N 1
ATOM 2215 C CA . ALA A 1 287 ? -22.138 22.116 56.735 1.00 87.25 287 ALA A CA 1
ATOM 2216 C C . ALA A 1 287 ? -22.343 21.018 55.672 1.00 87.25 287 ALA A C 1
ATOM 2218 O O . ALA A 1 287 ? -23.355 21.012 54.978 1.00 87.25 287 ALA A O 1
ATOM 2219 N N . GLU A 1 288 ? -21.411 20.066 55.582 1.00 86.38 288 GLU A N 1
ATOM 2220 C CA . GLU A 1 288 ? -21.542 18.874 54.743 1.00 86.38 288 GLU A CA 1
ATOM 2221 C C . GLU A 1 288 ? -22.714 17.990 55.200 1.00 86.38 288 GLU A C 1
ATOM 2223 O O . GLU A 1 288 ? -23.614 17.698 54.417 1.00 86.38 288 GLU A O 1
ATOM 2228 N N . ASN A 1 289 ? -22.757 17.615 56.482 1.00 87.25 289 ASN A N 1
ATOM 2229 C CA . ASN A 1 289 ? -23.814 16.755 57.017 1.00 87.25 289 ASN A CA 1
ATOM 2230 C C . ASN A 1 289 ? -25.194 17.420 56.990 1.00 87.25 289 ASN A C 1
ATOM 2232 O O . ASN A 1 289 ? -26.189 16.715 56.843 1.00 87.25 289 ASN A O 1
ATOM 2236 N N . ALA A 1 290 ? -25.251 18.751 57.083 1.00 88.25 290 ALA A N 1
ATOM 2237 C CA . ALA A 1 290 ? -26.486 19.521 56.985 1.00 88.25 290 ALA A CA 1
ATOM 2238 C C . ALA A 1 290 ? -27.117 19.462 55.580 1.00 88.25 290 ALA A C 1
ATOM 2240 O O . ALA A 1 290 ? -28.337 19.531 55.457 1.00 88.25 290 ALA A O 1
ATOM 2241 N N . ARG A 1 291 ? -26.303 19.299 54.526 1.00 88.56 291 ARG A N 1
ATOM 2242 C CA . ARG A 1 291 ? -26.766 19.165 53.129 1.00 88.56 291 ARG A CA 1
ATOM 2243 C C . ARG A 1 291 ? -27.157 17.735 52.754 1.00 88.56 291 ARG A C 1
ATOM 2245 O O . ARG A 1 291 ? -27.823 17.530 51.745 1.00 88.56 291 ARG A O 1
ATOM 2252 N N . LYS A 1 292 ? -26.744 16.748 53.551 1.00 89.12 292 LYS A N 1
ATOM 2253 C CA . LYS A 1 292 ? -27.055 15.332 53.327 1.00 89.12 292 LYS A CA 1
ATOM 2254 C C . LYS A 1 292 ? -28.487 14.996 53.737 1.00 89.12 292 LYS A C 1
ATOM 2256 O O . LYS A 1 292 ? -29.103 15.678 54.559 1.00 89.12 292 LYS A O 1
ATOM 2261 N N . ARG A 1 293 ? -29.004 13.902 53.177 1.00 90.38 293 ARG A N 1
ATOM 2262 C CA . ARG A 1 293 ? -30.286 13.300 53.561 1.00 90.38 293 ARG A CA 1
ATOM 2263 C C . ARG A 1 293 ? -30.039 12.117 54.486 1.00 90.38 293 ARG A C 1
ATOM 2265 O O . ARG A 1 293 ? -29.089 11.363 54.295 1.00 90.38 293 ARG A O 1
ATOM 2272 N N . TRP A 1 294 ? -30.912 11.936 55.465 1.00 91.50 294 TRP A N 1
ATOM 2273 C CA . TRP A 1 294 ? -30.750 10.950 56.526 1.00 91.50 294 TRP A CA 1
ATOM 2274 C C . TRP A 1 294 ? -32.050 10.190 56.740 1.00 91.50 294 TRP A C 1
ATOM 2276 O O . TRP A 1 294 ? -33.101 10.801 56.908 1.00 91.50 294 TRP A O 1
ATOM 2286 N N . ARG A 1 295 ? -31.990 8.860 56.746 1.00 92.06 295 ARG A N 1
ATOM 2287 C CA . ARG A 1 295 ? -33.122 7.992 57.070 1.00 92.06 295 ARG A CA 1
ATOM 2288 C C . ARG A 1 295 ? -33.118 7.668 58.558 1.00 92.06 295 ARG A C 1
ATOM 2290 O O . ARG A 1 295 ? -32.079 7.283 59.094 1.00 92.06 295 ARG A O 1
ATOM 2297 N N . ILE A 1 296 ? -34.274 7.767 59.204 1.00 93.31 296 ILE A N 1
ATOM 2298 C CA . ILE A 1 296 ? -34.463 7.344 60.592 1.00 93.31 296 ILE A CA 1
ATOM 2299 C C . ILE A 1 296 ? -34.562 5.818 60.638 1.00 93.31 296 ILE A C 1
ATOM 2301 O O . ILE A 1 296 ? -35.543 5.230 60.189 1.00 93.31 296 ILE A O 1
ATOM 2305 N N . MET A 1 297 ? -33.541 5.175 61.188 1.00 92.31 297 MET A N 1
ATOM 2306 C CA . MET A 1 297 ? -33.447 3.719 61.322 1.00 92.31 297 MET A CA 1
ATOM 2307 C C . MET A 1 297 ? -33.979 3.214 62.660 1.00 92.31 297 MET A C 1
ATOM 2309 O O . MET A 1 297 ? -34.354 2.052 62.782 1.00 92.31 297 MET A O 1
ATOM 2313 N N . GLY A 1 298 ? -34.012 4.077 63.670 1.00 92.19 298 GLY A N 1
ATOM 2314 C CA . GLY A 1 298 ? -34.437 3.703 65.007 1.00 92.19 298 GLY A CA 1
ATOM 2315 C C . GLY A 1 298 ? -34.534 4.901 65.931 1.00 92.19 298 GLY A C 1
ATOM 2316 O O . GLY A 1 298 ? -34.155 6.021 65.581 1.00 92.19 298 GLY A O 1
ATOM 2317 N N . LYS A 1 299 ? -35.037 4.644 67.134 1.00 92.25 299 LYS A N 1
ATOM 2318 C CA . LYS A 1 299 ? -35.252 5.654 68.162 1.00 92.25 299 LYS A CA 1
ATOM 2319 C C . LYS A 1 299 ? -34.907 5.070 69.526 1.00 92.25 299 LYS A C 1
ATOM 2321 O O . LYS A 1 299 ? -35.279 3.938 69.822 1.00 92.25 299 LYS A O 1
ATOM 2326 N N . THR A 1 300 ? -34.211 5.848 70.340 1.00 89.12 300 THR A N 1
ATOM 2327 C CA . THR A 1 300 ? -33.956 5.554 71.748 1.00 89.12 300 THR A CA 1
ATOM 2328 C C . THR A 1 300 ? -34.666 6.610 72.576 1.00 89.12 300 THR A C 1
ATOM 2330 O O . THR A 1 300 ? -34.323 7.790 72.511 1.00 89.12 300 THR A O 1
ATOM 2333 N N . ASP A 1 301 ? -35.665 6.174 73.336 1.00 86.75 301 ASP A N 1
ATOM 2334 C CA . ASP A 1 301 ? -36.414 7.021 74.254 1.00 86.75 301 ASP A CA 1
ATOM 2335 C C . ASP A 1 301 ? -36.001 6.729 75.693 1.00 86.75 301 ASP A C 1
ATOM 2337 O O . ASP A 1 301 ? -35.887 5.577 76.108 1.00 86.75 301 ASP A O 1
ATOM 2341 N N . SER A 1 302 ? -35.794 7.796 76.452 1.00 83.19 302 SER A N 1
ATOM 2342 C CA . SER A 1 302 ? -35.513 7.759 77.879 1.00 83.19 302 SER A CA 1
ATOM 2343 C C . SER A 1 302 ? -36.280 8.869 78.583 1.00 83.19 302 SER A C 1
ATOM 2345 O O . SER A 1 302 ? -36.787 9.795 77.951 1.00 83.19 302 SER A O 1
ATOM 2347 N N . TYR A 1 303 ? -36.314 8.811 79.912 1.00 80.94 303 TYR A N 1
ATOM 2348 C CA . TYR A 1 303 ? -36.918 9.839 80.753 1.00 80.94 303 TYR A CA 1
ATOM 2349 C C . TYR A 1 303 ? -36.349 11.246 80.480 1.00 80.94 303 TYR A C 1
ATOM 2351 O O . TYR A 1 303 ? -37.073 12.233 80.574 1.00 80.94 303 TYR A O 1
ATOM 2359 N N . TYR A 1 304 ? -35.068 11.343 80.105 1.00 79.31 304 TYR A N 1
ATOM 2360 C CA . TYR A 1 304 ? -34.369 12.622 79.926 1.00 79.31 304 TYR A CA 1
ATOM 2361 C C . TYR A 1 304 ? -34.173 13.056 78.469 1.00 79.31 304 TYR A C 1
ATOM 2363 O O . TYR A 1 304 ? -33.889 14.227 78.223 1.00 79.31 304 TYR A O 1
ATOM 2371 N N . ILE A 1 305 ? -34.256 12.139 77.500 1.00 84.75 305 ILE A N 1
ATOM 2372 C CA . ILE A 1 305 ? -33.897 12.437 76.110 1.00 84.75 305 ILE A CA 1
ATOM 2373 C C . ILE A 1 305 ? -34.555 11.476 75.119 1.00 84.75 305 ILE A C 1
ATOM 2375 O O . ILE A 1 305 ? -34.745 10.295 75.402 1.00 84.75 305 ILE A O 1
ATOM 2379 N N . THR A 1 306 ? -34.815 11.992 73.920 1.00 89.31 306 THR A N 1
ATOM 2380 C CA . THR A 1 306 ? -35.071 11.199 72.719 1.00 89.31 306 THR A CA 1
ATOM 2381 C C . THR A 1 306 ? -33.895 11.356 71.755 1.00 89.31 306 THR A C 1
ATOM 2383 O O . THR A 1 306 ? -33.533 12.479 71.384 1.00 89.31 306 THR A O 1
ATOM 2386 N N . LEU A 1 307 ? -33.330 10.230 71.324 1.00 90.62 307 LEU A N 1
ATOM 2387 C CA . LEU A 1 307 ? -32.290 10.151 70.302 1.00 90.62 307 LEU A CA 1
ATOM 2388 C C . LEU A 1 307 ? -32.785 9.336 69.107 1.00 90.62 307 LEU A C 1
ATOM 2390 O O . LEU A 1 307 ? -33.500 8.347 69.265 1.00 90.62 307 LEU A O 1
ATOM 2394 N N . TYR A 1 308 ? -32.391 9.750 67.911 1.00 93.88 308 TYR A N 1
ATOM 2395 C CA . TYR A 1 308 ? -32.719 9.081 66.660 1.00 93.88 308 TYR A CA 1
ATOM 2396 C C . TYR A 1 308 ? -31.459 8.485 66.055 1.00 93.88 308 TYR A C 1
ATOM 2398 O O . TYR A 1 308 ? -30.420 9.139 66.012 1.00 93.88 308 TYR A O 1
ATOM 2406 N N . TRP A 1 309 ? -31.567 7.259 65.558 1.00 93.38 309 TRP A N 1
ATOM 2407 C CA . TRP A 1 309 ? -30.507 6.593 64.816 1.00 93.38 309 TRP A CA 1
ATOM 2408 C C . TRP A 1 309 ? -30.699 6.881 63.336 1.00 93.38 309 TRP A C 1
ATOM 2410 O O . TRP A 1 309 ? -31.717 6.514 62.753 1.00 93.38 309 TRP A O 1
ATOM 2420 N N . LEU A 1 310 ? -29.733 7.567 62.744 1.00 92.31 310 LEU A N 1
ATOM 2421 C CA . LEU A 1 310 ? -29.778 8.092 61.391 1.00 92.31 310 LEU A CA 1
ATOM 2422 C C . LEU A 1 310 ? -28.778 7.369 60.508 1.00 92.31 310 LEU A C 1
ATOM 2424 O O . LEU A 1 310 ? -27.623 7.196 60.887 1.00 92.31 310 LEU A O 1
ATOM 2428 N N . GLN A 1 311 ? -29.211 7.018 59.307 1.00 91.44 311 GLN A N 1
ATOM 2429 C CA . GLN A 1 311 ? -28.364 6.452 58.271 1.00 91.44 311 GLN A CA 1
ATOM 2430 C C . GLN A 1 311 ? -28.344 7.379 57.054 1.00 91.44 311 GLN A C 1
ATOM 2432 O O . GLN A 1 311 ? -29.400 7.808 56.589 1.00 91.44 311 GLN A O 1
ATOM 2437 N N . GLU A 1 312 ? -27.156 7.709 56.544 1.00 89.06 312 GLU A N 1
ATOM 2438 C CA . GLU A 1 312 ? -27.020 8.573 55.364 1.00 89.06 312 GLU A CA 1
ATOM 2439 C C . GLU A 1 312 ? -27.711 7.933 54.152 1.00 89.06 312 GLU A C 1
ATOM 2441 O O . GLU A 1 312 ? -27.457 6.774 53.811 1.00 89.06 312 GLU A O 1
ATOM 2446 N N . VAL A 1 313 ? -28.586 8.695 53.497 1.00 86.00 313 VAL A N 1
ATOM 2447 C CA . VAL A 1 313 ? -29.215 8.314 52.233 1.00 86.00 313 VAL A CA 1
ATOM 2448 C C . VAL A 1 313 ? -28.327 8.817 51.115 1.00 86.00 313 VAL A C 1
ATOM 2450 O O . VAL A 1 313 ? -28.216 10.026 50.912 1.00 86.00 313 VAL A O 1
ATOM 2453 N N . ILE A 1 314 ? -27.725 7.893 50.370 1.00 77.69 314 ILE A N 1
ATOM 2454 C CA . ILE A 1 314 ? -26.926 8.277 49.216 1.00 77.69 314 ILE A CA 1
ATOM 2455 C C . ILE A 1 314 ? -27.840 8.474 48.005 1.00 77.69 314 ILE A C 1
ATOM 2457 O O . ILE A 1 314 ? -28.422 7.516 47.498 1.00 77.69 314 ILE A O 1
ATOM 2461 N N . ASN A 1 315 ? -27.977 9.726 47.573 1.00 66.12 315 ASN A N 1
ATOM 2462 C CA . ASN A 1 315 ? -28.581 10.102 46.298 1.00 66.12 315 ASN A CA 1
ATOM 2463 C C . ASN A 1 315 ? -27.434 10.418 45.331 1.00 66.12 315 ASN A C 1
ATOM 2465 O O . ASN A 1 315 ? -26.563 11.208 45.673 1.00 66.12 315 ASN A O 1
ATOM 2469 N N . PHE A 1 316 ? -27.424 9.796 44.153 1.00 57.75 316 PHE A N 1
ATOM 2470 C CA . PHE A 1 316 ? -26.346 9.940 43.160 1.00 57.75 316 PHE A CA 1
ATOM 2471 C C . PHE A 1 316 ? -26.864 10.480 41.815 1.00 57.75 316 PHE A C 1
ATOM 2473 O O . PHE A 1 316 ? -26.352 10.108 40.754 1.00 57.75 316 PHE A O 1
ATOM 2480 N N . ASP A 1 317 ? -27.921 11.294 41.878 1.00 56.16 317 ASP A N 1
ATOM 2481 C CA . ASP A 1 317 ? -28.427 12.078 40.743 1.00 56.16 317 ASP A CA 1
ATOM 2482 C C . ASP A 1 317 ? -27.740 13.461 40.636 1.00 56.16 317 ASP A C 1
ATOM 2484 O O . ASP A 1 317 ? -28.053 14.208 39.712 1.00 56.16 317 ASP A O 1
ATOM 2488 N N . ASP A 1 318 ? -26.795 13.764 41.540 1.00 44.34 318 ASP A N 1
ATOM 2489 C CA . ASP A 1 318 ? -25.858 14.900 41.471 1.00 44.34 318 ASP A CA 1
ATOM 2490 C C . ASP A 1 318 ? -24.524 14.493 40.815 1.00 44.34 318 ASP A C 1
ATOM 2492 O O . ASP A 1 318 ? -24.025 13.375 41.109 1.00 44.34 318 ASP A O 1
#

Foldseek 3Di:
DDPVVVVVVVVVVVVVVVVVVVVPPDCVVVVPPPCVVVVVVVVVVVVVVVVVVVVVVVVVVVVVVVVPPDCVVVVPPPVVVVVVVVVVVVVVVVVVVVVVVVVVVVVVVVVVVVVCVQVVDDPVVNVVVVVVVCVVVVLQWDFDDDDPPPDFGKIFGADPVSHTFWIWGWDDDPPKIWIFTWGQDPVRDTFGQWIAIPCRFIDGRNHGPDGNPDDDPVVVCCVVVVVVVVVVCVPVADKFKFAFCDDDDQFDKDAQLRTPFTFDWDADPVRWTDTDPDVRPHHDQDPVSNRWIWGFHDWDDTPHDIMTIIGTDDDDPD

Organism: Liberibacter asiaticus (NCBI:txid34021)

pLDDT: mean 81.3, std 12.16, range [44.34, 96.31]

Sequence (318 aa):
MNIIDGIVNDLATQTKDVGRKLEQIDLSKLEQIDLSEMAVLTQKMNIVDGIVNDLATQTEVVGRKLEQIDLSKLEQIDLSEIAVLTQKMNIIDGIVNNLATQTEVVGRKLEQIASSKVEGLDPQTRKYLQDIQTQLTSDTLTLQLDDTRGYDSSIRFKDKDGALGGLIKREVKGNLTGLSIATKDKSGSLVDRVKFYDDKDVYINGQCFVKGTDTSIFDEIKRQLKPYILGLLLGRTMVRSANLREKASIGDIITGDKIAYWAYPSENGSGYISASATQEHTMAVSAENARKRWRIMGKTDSYYITLYWLQEVINFDD

Secondary structure (DSSP, 8-state):
--HHHHHHHHHHHHHHHHHHHHHT--THHHHT---HHHHHHHHHHHHHHHHHHHHHHHHHHHHHHHHT--GGGTS-S-HHHHHHHHHHHHHHHHHHHHHHHHHHHHHHHHHHHHHHHHHSS-HHHHHHHHHHHHHHH-TTEEEE---SS-PPPEEEEE-TTSSEEEEEEEEEETTEEEEEEEEE-TTS-EEEEEEEETTS-EEETTEEEE-TTSPPHHHHHHHHHHHHHHHHHTT-SPEEEEEESS---TT-EEEGGGEEEE--EEE-TTS-EEE--SS-TTBPPPHHHHHSEEEEEEEEE-SS-EEEEEEEE-----